Protein AF-X1GIK0-F1 (afdb_monomer_lite)

Foldseek 3Di:
DEDEDDDDDDPPDDADWDFPDDDLAPPDHTHIYSFDWDDFPFKIKTAQDDEEAEDPPDDPVLRVVVRVLCNVLPDPRIYIYTYPVNSVDDSVRVNVRVVVSVVVVVQLVVLVVPPDDDDDDSDDDDDDDDDDQDPVNQQVVQVVVCVPPNAAGCLSVQVPFDVVSPVVRVVLSVCCVVDVSPVSVVVVVVVVCCVQVPFQHWDKDWDDDPPGRIDIDTQATWDDDPQKTKHKDFDQAWDADDPFFPGTRHHGKMKIWIDGAQDQWIWIFIDDPNHTRGIDIDGHGGDHDHRD

Organism: NCBI:txid412755

Secondary structure (DSSP, 8-state):
--B--S----TT-----EEEE--SSTT-PPEEESS-EEE-SSEEEEET--EEEE-TTS-HHHHHHHHHHHHHH--TTEEEEE-GGGGGS-HHHHHHHHHHHHHHHHHHHHHHHH--SSS--SS--PPP------HHHHHHHHHHHHTTS---TTHHHHHHH-GGGHHHHHHHHHHTTTTTHHHHHHHHHHHHHHHHS-TT-EEEEEE--SSS--EEEEEEEEEEETTEEEEEEE-SS-B---TT-SSPBPTT-EEEEEE-TT-SEEEEEEEETTEEEEEEEEE-SPP-----

Sequence (292 aa):
NTIMFGSDFHRGQKIVVQIKQLNIFEDQLPVCSTIIHFPGQTVILERDANFVRVSRKLPKADRDRLFELGKKLLPRDHGLIMRTSASASSSEAIQADIDHLVQGAEELDLLISGSSYGPGILQPGQTVAHTLFPKNAKDILTNIRNEIIPTIPLYHWFMSYSPELKITTMFAEKVSSEVNGEKLSQILKQIILEKDFSDNTLIRLQEYRLTSPPQERVLGQLNIKDDILTMKRSFRSSRGVHYGLSSDIQQGDTSIVITKEGSWTIHSKISRNKKIIGELVKVVTPIELFEG

Structure (mmCIF, N/CA/C/O backbone):
data_AF-X1GIK0-F1
#
_entry.id   AF-X1GIK0-F1
#
loop_
_atom_site.group_PDB
_atom_site.id
_atom_site.type_symbol
_atom_site.label_atom_id
_atom_site.label_alt_id
_atom_site.label_comp_id
_atom_site.label_asym_id
_atom_site.label_entity_id
_atom_site.label_seq_id
_atom_site.pdbx_PDB_ins_code
_atom_site.Cartn_x
_atom_site.Cartn_y
_atom_site.Cartn_z
_atom_site.occupancy
_atom_site.B_iso_or_equiv
_atom_site.auth_seq_id
_atom_site.auth_comp_id
_atom_site.auth_asym_id
_atom_site.auth_atom_id
_atom_site.pdbx_PDB_model_num
ATOM 1 N N . ASN A 1 1 ? 1.948 -23.288 -0.202 1.00 49.50 1 ASN A N 1
ATOM 2 C CA . ASN A 1 1 ? 0.812 -23.083 -1.126 1.00 49.50 1 ASN A CA 1
ATOM 3 C C . ASN A 1 1 ? 0.955 -21.707 -1.738 1.00 49.50 1 ASN A C 1
ATOM 5 O O . ASN A 1 1 ? 1.341 -20.798 -1.024 1.00 49.50 1 ASN A O 1
ATOM 9 N N . THR A 1 2 ? 0.705 -21.553 -3.030 1.00 55.22 2 THR A N 1
ATOM 10 C CA . THR A 1 2 ? 0.942 -20.317 -3.792 1.00 55.22 2 THR A CA 1
ATOM 11 C C . THR A 1 2 ? -0.119 -20.245 -4.881 1.00 55.22 2 THR A C 1
AT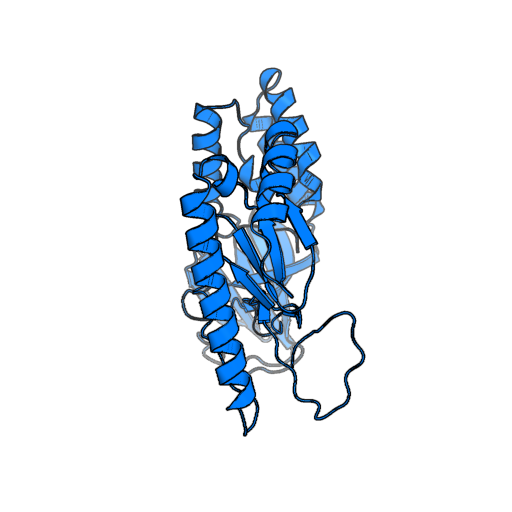OM 13 O O . THR A 1 2 ? -0.536 -21.293 -5.372 1.00 55.22 2 THR A O 1
ATOM 16 N N . ILE A 1 3 ? -0.563 -19.044 -5.251 1.00 57.09 3 ILE A N 1
ATOM 17 C CA . ILE A 1 3 ? -1.516 -18.858 -6.351 1.00 57.09 3 ILE A CA 1
ATOM 18 C C . ILE A 1 3 ? -0.731 -18.579 -7.636 1.00 57.09 3 ILE A C 1
ATOM 20 O O . ILE A 1 3 ? 0.124 -17.693 -7.660 1.00 57.09 3 ILE A O 1
ATOM 24 N N . MET A 1 4 ? -1.023 -19.346 -8.688 1.00 59.47 4 MET A N 1
ATOM 25 C CA . MET A 1 4 ? -0.461 -19.196 -10.033 1.00 59.47 4 MET A CA 1
ATOM 26 C C . MET A 1 4 ? -1.611 -19.090 -11.037 1.00 59.47 4 MET A C 1
ATOM 28 O O . MET A 1 4 ? -2.563 -19.864 -10.959 1.00 59.47 4 MET A O 1
ATOM 32 N N . PHE A 1 5 ? -1.535 -18.138 -11.967 1.00 56.88 5 PHE A N 1
ATOM 33 C CA . PHE A 1 5 ? -2.579 -17.899 -12.965 1.00 56.88 5 PHE A CA 1
ATOM 34 C C . PHE A 1 5 ? -2.147 -18.407 -14.350 1.00 56.88 5 PHE A C 1
ATOM 36 O O . PHE A 1 5 ? -1.047 -18.094 -14.797 1.00 56.88 5 PHE A O 1
ATOM 43 N N . GLY A 1 6 ? -3.040 -19.124 -15.046 1.00 55.06 6 GLY A N 1
ATOM 44 C CA . GLY A 1 6 ? -2.964 -19.328 -16.500 1.00 55.06 6 GLY A CA 1
ATOM 45 C C . GLY A 1 6 ? -2.016 -20.418 -17.010 1.00 55.06 6 GLY A C 1
ATOM 46 O O . GLY A 1 6 ? -1.326 -20.184 -17.999 1.00 55.06 6 GLY A O 1
ATOM 47 N N . SER A 1 7 ? -1.938 -21.593 -16.377 1.00 64.00 7 SER A N 1
ATOM 48 C CA . SER A 1 7 ? -1.206 -22.734 -16.962 1.00 64.00 7 SER A CA 1
ATOM 49 C C . SER A 1 7 ? -1.688 -24.090 -16.432 1.00 64.00 7 SER A C 1
ATOM 51 O O . SER A 1 7 ? -2.097 -24.195 -15.274 1.00 64.00 7 SER A O 1
ATOM 53 N N . ASP A 1 8 ? -1.606 -25.120 -17.279 1.00 78.62 8 ASP A N 1
ATOM 54 C CA . ASP A 1 8 ? -1.913 -26.509 -16.930 1.00 78.62 8 ASP A CA 1
ATOM 55 C C . ASP A 1 8 ? -0.710 -27.153 -16.235 1.00 78.62 8 ASP A C 1
ATOM 57 O O . ASP A 1 8 ? 0.311 -27.449 -16.858 1.00 78.62 8 ASP A O 1
ATOM 61 N N . PHE A 1 9 ? -0.829 -27.377 -14.928 1.00 81.81 9 PHE A N 1
ATOM 62 C CA . PHE A 1 9 ? 0.187 -28.060 -14.131 1.00 81.81 9 PHE A CA 1
ATOM 63 C C . PHE A 1 9 ? -0.358 -29.369 -13.573 1.00 81.81 9 PHE A C 1
ATOM 65 O O . PHE A 1 9 ? -1.524 -29.458 -13.188 1.00 81.81 9 PHE A O 1
ATOM 72 N N . HIS A 1 10 ? 0.507 -30.373 -13.451 1.00 84.75 10 HIS A N 1
ATOM 73 C CA . HIS A 1 10 ? 0.176 -31.61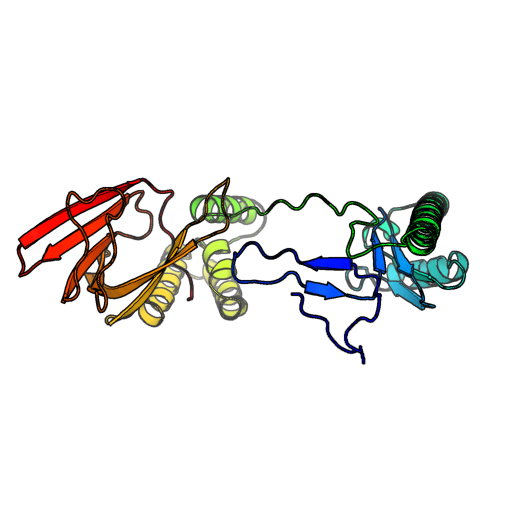4 -12.754 1.00 84.75 10 HIS A CA 1
ATOM 74 C C . HIS A 1 10 ? 0.887 -31.702 -11.402 1.00 84.75 10 HIS A C 1
ATOM 76 O O . HIS A 1 10 ? 1.965 -31.145 -11.178 1.00 84.75 10 HIS A O 1
ATOM 82 N N . ARG A 1 11 ? 0.275 -32.424 -10.459 1.00 83.94 11 ARG A N 1
ATOM 83 C CA . ARG A 1 11 ? 0.850 -32.628 -9.127 1.00 83.94 11 ARG A CA 1
ATOM 84 C C . ARG A 1 11 ? 2.204 -33.334 -9.244 1.00 83.94 11 ARG A C 1
ATOM 86 O O . ARG A 1 11 ? 2.297 -34.388 -9.861 1.00 83.94 11 ARG A O 1
ATOM 93 N N . GLY A 1 12 ? 3.229 -32.768 -8.607 1.00 84.56 12 GLY A N 1
ATOM 94 C CA . GLY A 1 12 ? 4.601 -33.289 -8.646 1.00 84.56 12 GLY A CA 1
ATOM 95 C C . GLY A 1 12 ? 5.468 -32.708 -9.767 1.00 84.56 12 GLY A C 1
ATOM 96 O O . GLY A 1 12 ? 6.673 -32.949 -9.765 1.00 84.56 12 GLY A O 1
ATOM 97 N N . GLN A 1 13 ? 4.895 -31.907 -10.674 1.00 87.69 13 GLN A N 1
ATOM 98 C CA . GLN A 1 13 ? 5.660 -31.185 -11.686 1.00 87.69 13 GLN A CA 1
ATOM 99 C C . GLN A 1 13 ? 6.640 -30.210 -11.027 1.00 87.69 13 GLN A C 1
ATOM 101 O O . GLN A 1 13 ? 6.260 -29.396 -10.182 1.00 87.69 13 GLN A O 1
ATOM 106 N N . LYS A 1 14 ? 7.908 -30.276 -11.441 1.00 87.56 14 LYS A N 1
ATOM 107 C CA . LYS A 1 14 ? 8.923 -29.292 -11.060 1.00 87.56 14 LYS A CA 1
ATOM 108 C C . LYS A 1 14 ? 8.760 -28.051 -11.931 1.00 87.56 14 LYS A C 1
ATOM 110 O O . LYS A 1 14 ? 8.712 -28.161 -13.154 1.00 87.56 14 LYS A O 1
ATOM 115 N N . ILE A 1 15 ? 8.674 -26.889 -11.296 1.00 89.75 15 ILE A N 1
ATOM 116 C CA . ILE A 1 15 ? 8.505 -25.599 -11.963 1.00 89.75 15 ILE A CA 1
ATOM 117 C C . ILE A 1 15 ? 9.379 -24.549 -11.290 1.00 89.75 15 ILE A C 1
ATOM 119 O O . ILE A 1 15 ? 9.554 -24.563 -10.071 1.00 89.75 15 ILE A O 1
ATOM 123 N N . VAL A 1 16 ? 9.903 -23.630 -12.095 1.00 91.25 16 VAL A N 1
ATOM 124 C CA . VAL A 1 16 ? 10.603 -22.438 -11.617 1.00 91.25 16 VAL A CA 1
ATOM 125 C C . VAL A 1 16 ? 9.590 -21.310 -11.549 1.00 91.25 16 VAL A C 1
ATOM 127 O O . VAL A 1 16 ? 8.807 -21.110 -12.478 1.00 91.25 16 VAL A O 1
ATOM 130 N N . VAL A 1 17 ? 9.573 -20.598 -10.428 1.00 92.56 17 VAL A N 1
ATOM 131 C CA . VAL A 1 17 ? 8.628 -19.508 -10.199 1.00 92.56 17 VAL A CA 1
ATOM 132 C C . VAL A 1 17 ? 9.342 -18.311 -9.596 1.00 92.56 17 VAL A C 1
ATOM 134 O O . VAL A 1 17 ? 10.221 -18.459 -8.750 1.00 92.56 17 VAL A O 1
ATOM 137 N N . GLN A 1 18 ? 8.926 -17.115 -10.000 1.00 93.12 18 GLN A N 1
ATOM 138 C CA . GLN A 1 18 ? 9.346 -15.862 -9.392 1.00 93.12 18 GLN A CA 1
ATOM 139 C C . GLN A 1 18 ? 8.221 -15.314 -8.518 1.00 93.12 18 GLN A C 1
ATOM 141 O O . GLN A 1 18 ? 7.081 -15.173 -8.970 1.00 93.12 18 GLN A O 1
ATOM 146 N N . ILE A 1 19 ? 8.554 -14.952 -7.279 1.00 91.19 19 ILE A N 1
ATOM 147 C CA . ILE A 1 19 ? 7.651 -14.213 -6.396 1.00 91.19 19 ILE A CA 1
ATOM 148 C C . ILE A 1 19 ? 7.502 -12.794 -6.956 1.00 91.19 19 ILE A C 1
ATOM 150 O O . ILE A 1 19 ? 8.475 -12.046 -7.022 1.00 91.19 19 ILE A O 1
ATOM 154 N N . LYS A 1 20 ? 6.290 -12.425 -7.378 1.00 88.75 20 LYS A N 1
ATOM 155 C CA . LYS A 1 20 ? 5.972 -11.077 -7.884 1.00 88.75 20 LYS A CA 1
ATOM 156 C C . LYS A 1 20 ? 5.507 -10.147 -6.775 1.00 88.75 20 LYS A C 1
ATOM 158 O O . LYS A 1 20 ? 5.782 -8.953 -6.823 1.00 88.75 20 LYS A O 1
ATOM 163 N N . GLN A 1 21 ? 4.803 -10.695 -5.792 1.00 85.25 21 GLN A N 1
ATOM 164 C CA . GLN A 1 21 ? 4.286 -9.943 -4.662 1.00 85.25 21 GLN A CA 1
ATOM 165 C C . GLN A 1 21 ? 4.432 -10.772 -3.393 1.00 85.25 21 GLN A C 1
ATOM 167 O O . GLN A 1 21 ? 3.918 -11.891 -3.300 1.00 85.25 21 GLN A O 1
ATOM 172 N N . LEU A 1 22 ? 5.135 -10.193 -2.422 1.00 81.94 22 LEU A N 1
ATOM 173 C CA . LEU A 1 22 ? 5.096 -10.640 -1.039 1.00 81.94 22 LEU A CA 1
ATOM 174 C C . LEU A 1 22 ? 3.873 -10.009 -0.381 1.00 81.94 22 LEU A C 1
ATOM 176 O O . LEU A 1 22 ? 3.649 -8.804 -0.508 1.00 81.94 22 LEU A O 1
ATOM 180 N N . ASN A 1 23 ? 3.085 -10.827 0.305 1.00 79.06 23 ASN A N 1
ATOM 181 C CA . ASN A 1 23 ? 1.983 -10.335 1.112 1.00 79.06 23 ASN A CA 1
ATOM 182 C C . ASN A 1 23 ? 2.457 -10.171 2.552 1.00 79.06 23 ASN A C 1
ATOM 184 O O . ASN A 1 23 ? 3.223 -10.987 3.061 1.00 79.06 23 ASN A O 1
ATOM 188 N N . ILE A 1 24 ? 2.025 -9.082 3.183 1.00 77.25 24 ILE A N 1
ATOM 189 C CA . ILE A 1 24 ? 2.407 -8.760 4.562 1.00 77.25 24 ILE A CA 1
ATOM 190 C C . ILE A 1 24 ? 1.507 -9.429 5.594 1.00 77.25 24 ILE A C 1
ATOM 192 O O . ILE A 1 24 ? 1.903 -9.504 6.749 1.00 77.25 24 ILE A O 1
ATOM 196 N N . PHE A 1 25 ? 0.321 -9.894 5.195 1.00 74.31 25 PHE A N 1
ATOM 197 C CA . PHE A 1 25 ? -0.647 -10.554 6.069 1.00 74.31 25 PHE A CA 1
ATOM 198 C C . PHE A 1 25 ? -0.388 -12.065 6.141 1.00 74.31 25 PHE A C 1
ATOM 200 O O . PHE A 1 25 ? -0.077 -12.689 5.127 1.00 74.31 25 PHE A O 1
ATOM 207 N N . GLU A 1 26 ? -0.528 -12.654 7.334 1.00 70.06 26 GLU A N 1
ATOM 208 C CA . GLU A 1 26 ? -0.219 -14.075 7.605 1.00 70.06 26 GLU A CA 1
ATOM 209 C C . GLU A 1 26 ? -1.069 -15.067 6.802 1.00 70.06 26 GLU A C 1
ATOM 211 O O . GLU A 1 26 ? -0.624 -16.176 6.513 1.00 70.06 26 GLU A O 1
ATOM 216 N N . ASP A 1 27 ? -2.290 -14.685 6.448 1.00 73.81 27 ASP A N 1
ATOM 217 C CA . ASP A 1 27 ? -3.268 -15.520 5.754 1.00 73.81 27 ASP A CA 1
ATOM 218 C C . ASP A 1 27 ? -3.139 -15.468 4.225 1.00 73.81 27 ASP A C 1
ATOM 220 O O . ASP A 1 27 ? -3.792 -16.237 3.514 1.00 73.81 27 ASP A O 1
ATOM 224 N N . GLN A 1 28 ? -2.272 -14.599 3.701 1.00 79.19 28 GLN A N 1
ATOM 225 C CA . GLN A 1 28 ? -2.120 -14.390 2.271 1.00 79.19 28 GLN A CA 1
ATOM 226 C C . GLN A 1 28 ? -0.855 -15.056 1.731 1.00 79.19 28 GLN A C 1
ATOM 228 O O . GLN A 1 28 ? 0.276 -14.739 2.093 1.00 79.19 28 GLN A O 1
ATOM 233 N N . LEU A 1 29 ? -1.051 -15.965 0.780 1.00 85.00 29 LEU A N 1
ATOM 234 C CA . LEU A 1 29 ? 0.038 -16.644 0.082 1.00 85.00 29 LEU A CA 1
ATOM 235 C C . LEU A 1 29 ? 0.716 -15.684 -0.904 1.00 85.00 29 LEU A C 1
ATOM 237 O O . LEU A 1 29 ? 0.015 -14.874 -1.509 1.00 85.00 29 LEU A O 1
ATOM 241 N N . PRO A 1 30 ? 2.039 -15.774 -1.128 1.00 86.19 30 PRO A N 1
ATOM 242 C CA . PRO A 1 30 ? 2.704 -14.946 -2.129 1.00 86.19 30 PRO A CA 1
ATOM 243 C C . PRO A 1 30 ? 2.113 -15.188 -3.522 1.00 86.19 30 PRO A C 1
ATOM 245 O O . PRO A 1 30 ? 1.686 -16.301 -3.849 1.00 86.19 30 PRO A O 1
ATOM 248 N N . VAL A 1 31 ? 2.122 -14.147 -4.354 1.00 88.50 31 VAL A N 1
ATOM 249 C CA . VAL A 1 31 ? 1.745 -14.265 -5.767 1.00 88.50 31 VAL A CA 1
ATOM 250 C C . VAL A 1 31 ? 2.994 -14.603 -6.559 1.00 88.50 31 VAL A C 1
ATOM 252 O O . VAL A 1 31 ? 3.967 -13.841 -6.552 1.00 88.50 31 VAL A O 1
ATOM 255 N N . CYS A 1 32 ? 2.957 -15.734 -7.258 1.00 89.94 32 CYS A N 1
ATOM 256 C CA . CYS A 1 32 ? 4.066 -16.183 -8.086 1.00 89.94 32 CYS A CA 1
ATOM 257 C C . CYS A 1 32 ? 3.684 -16.229 -9.561 1.00 89.94 32 CYS A C 1
ATOM 259 O O . CYS A 1 32 ? 2.514 -16.295 -9.934 1.00 89.94 32 CYS A O 1
ATOM 261 N N . SER A 1 33 ? 4.707 -16.201 -10.403 1.00 91.19 33 SER A N 1
ATOM 262 C CA . SER A 1 33 ? 4.578 -16.329 -11.846 1.00 91.19 33 SER A CA 1
ATOM 263 C C . SER A 1 33 ? 5.689 -17.217 -12.386 1.00 91.19 33 SER A C 1
ATOM 265 O O . SER A 1 33 ? 6.816 -17.164 -11.894 1.00 91.19 33 SER A O 1
ATOM 267 N N . THR A 1 34 ? 5.377 -18.004 -13.411 1.00 91.75 34 THR A N 1
ATOM 268 C CA . THR A 1 34 ? 6.369 -18.728 -14.219 1.00 91.75 34 THR A CA 1
ATOM 269 C C . THR A 1 34 ? 7.149 -17.809 -15.153 1.00 91.75 34 THR A C 1
ATOM 271 O O . THR A 1 34 ? 8.198 -18.199 -15.647 1.00 91.75 34 THR A O 1
ATOM 274 N N . ILE A 1 35 ? 6.666 -16.583 -15.375 1.00 93.25 35 ILE A N 1
ATOM 275 C CA . ILE A 1 35 ? 7.379 -15.569 -16.148 1.00 93.25 35 ILE A CA 1
ATOM 276 C C . ILE A 1 35 ? 8.473 -14.983 -15.257 1.00 93.25 35 ILE A C 1
ATOM 278 O O . ILE A 1 35 ? 8.185 -14.272 -14.284 1.00 93.25 35 ILE A O 1
ATOM 282 N N . ILE A 1 36 ? 9.727 -15.274 -15.589 1.00 95.00 36 ILE A N 1
ATOM 283 C CA . ILE A 1 36 ? 10.896 -14.838 -14.827 1.00 95.00 36 ILE A CA 1
ATOM 284 C C . ILE A 1 36 ? 11.425 -13.528 -15.417 1.00 95.00 36 ILE A C 1
ATOM 286 O O . ILE A 1 36 ? 11.769 -13.456 -16.596 1.00 95.00 36 ILE A O 1
ATOM 290 N N . HIS A 1 37 ? 11.475 -12.483 -14.588 1.00 96.12 37 HIS A N 1
ATOM 291 C CA . HIS A 1 37 ? 12.041 -11.184 -14.946 1.00 96.12 37 HIS A CA 1
ATOM 292 C C . HIS A 1 37 ? 13.363 -10.938 -14.222 1.00 96.12 37 HIS A C 1
ATOM 294 O O . HIS A 1 37 ? 13.456 -11.173 -13.017 1.00 96.12 37 HIS A O 1
ATOM 300 N N . PHE A 1 38 ? 14.310 -10.314 -14.913 1.00 96.00 38 PHE A N 1
ATOM 301 C CA . PHE A 1 38 ? 15.538 -9.768 -14.348 1.00 96.00 38 PHE A CA 1
ATOM 302 C C . PHE A 1 38 ? 15.481 -8.239 -14.471 1.00 96.00 38 PHE A C 1
ATOM 304 O O . PHE A 1 38 ? 15.621 -7.698 -15.572 1.00 96.00 38 PHE A O 1
ATOM 311 N N . PRO A 1 39 ? 15.170 -7.513 -13.382 1.00 95.12 39 PRO A N 1
ATOM 312 C CA . PRO A 1 39 ? 15.064 -6.060 -13.422 1.00 95.12 39 PRO A CA 1
ATOM 313 C C . PRO A 1 39 ? 16.450 -5.401 -13.352 1.00 95.12 39 PRO A C 1
ATOM 315 O O . PRO A 1 39 ? 17.085 -5.414 -12.300 1.00 95.12 39 PRO A O 1
ATOM 318 N N . GLY A 1 40 ? 16.881 -4.773 -14.446 1.00 95.50 40 GLY A N 1
ATOM 319 C CA . GLY A 1 40 ? 18.070 -3.914 -14.506 1.00 95.50 40 GLY A CA 1
ATOM 320 C C . GLY A 1 40 ? 17.740 -2.446 -14.280 1.00 95.50 40 GLY A C 1
ATOM 321 O O . GLY A 1 40 ? 16.596 -2.084 -13.992 1.00 95.50 40 GLY A O 1
ATOM 322 N N . GLN A 1 41 ? 18.731 -1.566 -14.399 1.00 95.75 41 GLN A N 1
ATOM 323 C CA . GLN A 1 41 ? 18.541 -0.130 -14.156 1.00 95.75 41 GLN A CA 1
ATOM 324 C C . GLN A 1 41 ? 17.707 0.549 -15.248 1.00 95.75 41 GLN A C 1
ATOM 326 O O . GLN A 1 41 ? 16.857 1.393 -14.951 1.00 95.75 41 GLN A O 1
ATOM 331 N N . THR A 1 42 ? 17.923 0.167 -16.502 1.00 97.69 42 THR A N 1
ATOM 332 C CA . THR A 1 42 ? 17.361 0.772 -17.717 1.00 97.69 42 THR A CA 1
ATOM 333 C C . THR A 1 42 ? 16.361 -0.147 -18.409 1.00 97.69 42 THR A C 1
ATOM 335 O O . THR A 1 42 ? 15.391 0.331 -19.001 1.00 97.69 42 THR A O 1
ATOM 338 N N . VAL A 1 43 ? 16.522 -1.460 -18.272 1.00 97.94 43 VAL A N 1
ATOM 339 C CA . VAL A 1 43 ? 15.651 -2.460 -18.897 1.00 97.94 43 VAL A CA 1
ATOM 340 C C . VAL A 1 43 ? 15.188 -3.509 -17.890 1.00 97.94 43 VAL A C 1
ATOM 342 O O . VAL A 1 43 ? 15.702 -3.615 -16.780 1.00 97.94 43 VAL A O 1
ATOM 345 N N . ILE A 1 44 ? 14.169 -4.273 -18.261 1.00 98.12 44 ILE A N 1
ATOM 346 C CA . ILE A 1 44 ? 13.821 -5.534 -17.607 1.00 98.12 44 ILE A CA 1
ATOM 347 C C . ILE A 1 44 ? 13.950 -6.612 -18.678 1.00 98.12 44 ILE A C 1
ATOM 349 O O . ILE A 1 44 ? 13.323 -6.486 -19.733 1.00 98.12 44 ILE A O 1
ATOM 353 N N . LEU A 1 45 ? 14.753 -7.635 -18.405 1.00 98.38 45 LEU A N 1
ATOM 354 C CA . LEU A 1 45 ? 14.879 -8.819 -19.249 1.00 98.38 45 LEU A CA 1
ATOM 355 C C . LEU A 1 45 ? 13.819 -9.843 -18.822 1.00 98.38 45 LEU A C 1
ATOM 357 O O . LEU A 1 45 ? 13.658 -10.112 -17.632 1.00 98.38 45 LEU A O 1
ATOM 361 N N . GLU A 1 46 ? 13.087 -10.404 -19.773 1.00 97.88 46 GLU A N 1
ATOM 362 C CA . GLU A 1 46 ? 12.156 -11.517 -19.575 1.00 97.88 46 GLU A CA 1
ATOM 363 C C . GLU A 1 46 ? 12.748 -12.776 -20.216 1.00 97.88 46 GLU A C 1
ATOM 365 O O . GLU A 1 46 ? 13.224 -12.731 -21.351 1.00 97.88 46 GLU A O 1
ATOM 370 N N . ARG A 1 47 ? 12.768 -13.889 -19.481 1.00 94.50 47 ARG A N 1
ATOM 371 C CA . ARG A 1 47 ? 13.240 -15.192 -19.980 1.00 94.50 47 ARG A CA 1
ATOM 372 C C . ARG A 1 47 ? 12.156 -15.874 -20.820 1.00 94.50 47 ARG A C 1
ATOM 374 O O . ARG A 1 47 ? 10.975 -15.679 -20.546 1.00 94.50 47 ARG A O 1
ATOM 381 N N . ASP A 1 48 ? 12.566 -16.688 -21.793 1.00 93.12 48 ASP A N 1
ATOM 382 C CA . ASP A 1 48 ? 11.681 -17.493 -22.652 1.00 93.12 48 ASP A CA 1
ATOM 383 C C . ASP A 1 48 ? 10.652 -16.646 -23.422 1.00 93.12 48 ASP A C 1
ATOM 385 O O . ASP A 1 48 ? 9.477 -16.999 -23.556 1.00 93.12 48 ASP A O 1
ATOM 389 N N . ALA A 1 49 ? 11.093 -15.491 -23.918 1.00 95.31 49 ALA A N 1
ATOM 390 C CA . ALA A 1 49 ? 10.249 -14.519 -24.600 1.00 95.31 49 ALA A CA 1
ATOM 391 C C . ALA A 1 49 ? 10.910 -14.024 -25.893 1.00 95.31 49 ALA A C 1
ATOM 393 O O . ALA A 1 49 ? 12.079 -14.273 -26.149 1.00 95.31 49 ALA A O 1
ATOM 394 N N . ASN A 1 50 ? 10.152 -13.331 -26.743 1.00 96.06 50 ASN A N 1
ATOM 395 C CA . ASN A 1 50 ? 10.692 -12.708 -27.954 1.00 96.06 50 ASN A CA 1
ATOM 396 C C . ASN A 1 50 ? 9.886 -11.453 -28.293 1.00 96.06 50 ASN A C 1
ATOM 398 O O . ASN A 1 50 ? 9.007 -11.451 -29.160 1.00 96.06 50 ASN A O 1
ATOM 402 N N . PHE A 1 51 ? 10.113 -10.390 -27.528 1.00 97.94 51 PHE A N 1
ATOM 403 C CA . PHE A 1 51 ? 9.460 -9.108 -27.761 1.00 97.94 51 PHE A CA 1
ATOM 404 C C . PHE A 1 51 ? 10.296 -7.942 -27.246 1.00 97.94 51 PHE A C 1
ATOM 406 O O . PHE A 1 51 ? 11.126 -8.080 -26.353 1.00 97.94 51 PHE A O 1
ATOM 413 N N . VAL A 1 52 ? 9.965 -6.748 -27.733 1.00 98.19 52 VAL A N 1
ATOM 414 C CA . VAL A 1 52 ? 10.384 -5.482 -27.128 1.00 98.19 52 VAL A CA 1
ATOM 415 C C . VAL A 1 52 ? 9.136 -4.715 -26.716 1.00 98.19 52 VAL A C 1
ATOM 417 O O . VAL A 1 52 ? 8.179 -4.591 -27.480 1.00 98.19 52 VAL A O 1
ATOM 420 N N . ARG A 1 53 ? 9.118 -4.200 -25.492 1.00 98.31 53 ARG A N 1
ATOM 421 C CA . ARG A 1 53 ? 8.077 -3.307 -24.975 1.00 98.31 53 ARG A CA 1
ATOM 422 C C . ARG A 1 53 ? 8.735 -2.068 -24.396 1.00 98.31 53 ARG A C 1
ATOM 424 O O . ARG A 1 53 ? 9.857 -2.117 -23.910 1.00 98.31 53 ARG A O 1
ATOM 431 N N . VAL A 1 54 ? 8.019 -0.950 -24.413 1.00 97.88 54 VAL A N 1
ATOM 432 C CA . VAL A 1 54 ? 8.500 0.309 -23.836 1.00 97.88 54 VAL A CA 1
ATOM 433 C C . VAL A 1 54 ? 7.481 0.839 -22.842 1.00 97.88 54 VAL A C 1
ATOM 435 O O . VAL A 1 54 ? 6.271 0.724 -23.051 1.00 97.88 54 VAL A O 1
ATOM 438 N N . SER A 1 55 ? 7.969 1.421 -21.745 1.00 96.56 55 SER A N 1
ATOM 439 C CA . SER A 1 55 ? 7.125 2.048 -20.733 1.00 96.56 55 SER A CA 1
ATOM 440 C C . SER A 1 55 ? 6.128 3.039 -21.342 1.00 96.56 55 SER A C 1
ATOM 442 O O . SER A 1 55 ? 6.494 3.991 -22.033 1.00 96.56 55 SER A O 1
ATOM 444 N N . ARG A 1 56 ? 4.843 2.864 -21.009 1.00 95.56 56 ARG A N 1
ATOM 445 C CA . ARG A 1 56 ? 3.756 3.763 -21.437 1.00 95.56 56 ARG A CA 1
ATOM 446 C C . ARG A 1 56 ? 3.862 5.169 -20.836 1.00 95.56 56 ARG A C 1
ATOM 448 O O . ARG A 1 56 ? 3.216 6.079 -21.340 1.00 95.56 56 ARG A O 1
ATOM 455 N N . LYS A 1 57 ? 4.671 5.345 -19.782 1.00 95.06 57 LYS A N 1
ATOM 456 C CA . LYS A 1 57 ? 4.907 6.639 -19.117 1.00 95.06 57 LYS A CA 1
ATOM 457 C C . LYS A 1 57 ? 5.788 7.589 -19.941 1.00 95.06 57 LYS A C 1
ATOM 459 O O . LYS A 1 57 ? 5.857 8.764 -19.608 1.00 95.06 57 LYS A O 1
ATOM 464 N N . LEU A 1 58 ? 6.468 7.093 -20.978 1.00 93.94 58 LEU A N 1
ATOM 465 C CA . LEU A 1 58 ? 7.327 7.909 -21.837 1.00 93.94 58 LEU A CA 1
ATOM 466 C C . LEU A 1 58 ? 6.531 8.601 -22.960 1.00 93.94 58 LEU A C 1
ATOM 468 O O . LEU A 1 58 ? 5.561 8.012 -23.457 1.00 93.94 58 LEU A O 1
ATOM 472 N N . PRO A 1 59 ? 6.948 9.803 -23.408 1.00 95.50 59 PRO A N 1
ATOM 473 C CA . PRO A 1 59 ? 6.420 10.455 -24.607 1.00 95.50 59 PRO A CA 1
ATOM 474 C C . PRO A 1 59 ? 6.566 9.583 -25.860 1.00 95.50 59 PRO A C 1
ATOM 476 O O . PRO A 1 59 ? 7.445 8.728 -25.937 1.00 95.50 59 PRO A O 1
ATOM 479 N N . LYS A 1 60 ? 5.727 9.813 -26.881 1.00 95.88 60 LYS A N 1
ATOM 480 C CA . LYS A 1 60 ? 5.715 8.986 -28.103 1.00 95.88 60 LYS A CA 1
ATOM 481 C C . LYS A 1 60 ? 7.085 8.919 -28.796 1.00 95.88 60 LYS A C 1
ATOM 483 O O . LYS A 1 60 ? 7.521 7.823 -29.119 1.00 95.88 60 LYS A O 1
ATOM 488 N N . ALA A 1 61 ? 7.770 10.054 -28.944 1.00 95.31 61 ALA A N 1
ATOM 489 C CA . ALA A 1 61 ? 9.081 10.115 -29.594 1.00 95.31 61 ALA A CA 1
ATOM 490 C C . ALA A 1 61 ? 10.131 9.224 -28.900 1.00 95.31 61 ALA A C 1
ATOM 492 O O . ALA A 1 61 ? 10.841 8.473 -29.565 1.00 95.31 61 ALA A O 1
ATOM 493 N N . ASP A 1 62 ? 10.178 9.247 -27.564 1.00 96.00 62 ASP A N 1
ATOM 494 C CA . ASP A 1 62 ? 11.078 8.383 -26.793 1.00 96.00 62 ASP A CA 1
ATOM 495 C C . ASP A 1 62 ? 10.699 6.911 -26.911 1.00 96.00 62 ASP A C 1
ATOM 497 O O . ASP A 1 62 ? 11.579 6.057 -26.993 1.00 96.00 62 ASP A O 1
ATOM 501 N N . ARG A 1 63 ? 9.396 6.601 -26.945 1.00 97.44 63 ARG A N 1
ATOM 502 C CA . ARG A 1 63 ? 8.940 5.219 -27.124 1.00 97.44 63 ARG A CA 1
ATOM 503 C C . ARG A 1 63 ? 9.377 4.649 -28.462 1.00 97.44 63 ARG A C 1
ATOM 505 O O . ARG A 1 63 ? 9.897 3.540 -28.482 1.00 97.44 63 ARG A O 1
ATOM 512 N N . ASP A 1 64 ? 9.200 5.406 -29.538 1.00 97.44 64 ASP A N 1
ATOM 513 C CA . ASP A 1 64 ? 9.554 4.963 -30.885 1.00 97.44 64 ASP A CA 1
ATOM 514 C C . ASP A 1 64 ? 11.080 4.759 -30.992 1.00 97.44 64 ASP A C 1
ATOM 516 O O . ASP A 1 64 ? 11.538 3.704 -31.434 1.00 97.44 64 ASP A O 1
ATOM 520 N N . ARG A 1 65 ? 11.881 5.702 -30.467 1.00 97.06 65 ARG A N 1
ATOM 521 C CA . ARG A 1 65 ? 13.350 5.586 -30.407 1.00 97.06 65 ARG A CA 1
ATOM 522 C C . ARG A 1 65 ? 13.812 4.362 -29.613 1.00 97.06 65 ARG A C 1
ATOM 524 O O . ARG A 1 65 ? 14.660 3.608 -30.087 1.00 97.06 65 ARG A O 1
ATOM 531 N N . LEU A 1 66 ? 13.289 4.173 -28.400 1.00 97.81 66 LEU A N 1
ATOM 532 C CA . LEU A 1 66 ? 13.692 3.071 -27.520 1.00 97.81 66 LEU A CA 1
ATOM 533 C C . LEU A 1 66 ? 13.197 1.715 -28.015 1.00 97.81 66 LEU A C 1
ATOM 535 O O . LEU A 1 66 ? 13.847 0.712 -27.751 1.00 97.81 66 LEU A O 1
ATOM 539 N N . PHE A 1 67 ? 12.073 1.669 -28.729 1.00 98.19 67 PHE A N 1
ATOM 540 C CA . PHE A 1 67 ? 11.589 0.441 -29.347 1.00 98.19 67 PHE A CA 1
ATOM 541 C C . PHE A 1 67 ? 12.533 -0.018 -30.462 1.00 98.19 67 PHE A C 1
ATOM 543 O O . PHE A 1 67 ? 12.934 -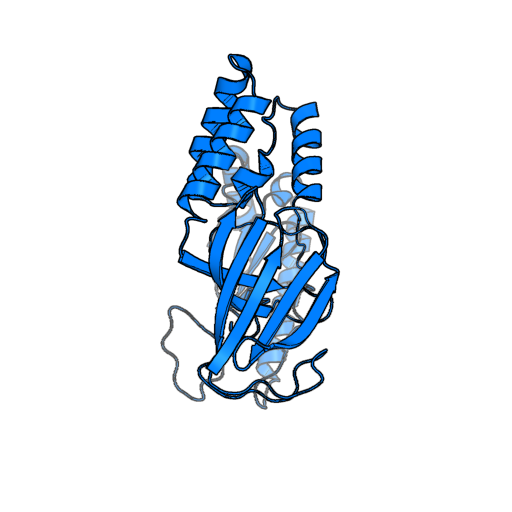1.180 -30.480 1.00 98.19 67 PHE A O 1
ATOM 550 N N . GLU A 1 68 ? 12.954 0.897 -31.339 1.00 98.06 68 GLU A N 1
ATOM 551 C CA . GLU A 1 68 ? 13.928 0.586 -32.391 1.00 98.06 68 GLU A CA 1
ATOM 552 C C . GLU A 1 68 ? 15.310 0.247 -31.827 1.00 98.06 68 GLU A C 1
ATOM 554 O O . GLU A 1 68 ? 15.966 -0.669 -32.322 1.00 98.06 68 GLU A O 1
ATOM 559 N N . LEU A 1 69 ? 15.744 0.927 -30.761 1.00 97.50 69 LEU A N 1
ATOM 560 C CA . LEU A 1 69 ? 16.962 0.547 -30.048 1.00 97.50 69 LEU A CA 1
ATOM 561 C C . LEU A 1 69 ? 16.829 -0.851 -29.431 1.00 97.50 69 LEU A C 1
ATOM 563 O O . LEU A 1 69 ? 17.671 -1.706 -29.675 1.00 97.50 69 LEU A O 1
ATOM 567 N N . GLY A 1 70 ? 15.749 -1.112 -28.695 1.00 97.25 70 GLY A N 1
ATOM 568 C CA . GLY A 1 70 ? 15.511 -2.397 -28.043 1.00 97.25 70 GLY A CA 1
ATOM 569 C C . GLY A 1 70 ? 15.468 -3.563 -29.028 1.00 97.25 70 GLY A C 1
ATOM 570 O O . GLY A 1 70 ? 15.981 -4.624 -28.710 1.00 97.25 70 GLY A O 1
ATOM 571 N N . LYS A 1 71 ? 14.944 -3.372 -30.249 1.00 97.81 71 LYS A N 1
ATOM 572 C CA . LYS A 1 71 ? 15.001 -4.401 -31.306 1.00 97.81 71 LYS A CA 1
ATOM 573 C C . LYS A 1 71 ? 16.429 -4.753 -31.711 1.00 97.81 71 LYS A C 1
ATOM 575 O O . LYS A 1 71 ? 16.700 -5.909 -32.008 1.00 97.81 71 LYS A O 1
ATOM 580 N N . LYS A 1 72 ? 17.320 -3.758 -31.764 1.00 97.50 72 LYS A N 1
ATOM 581 C CA . LYS A 1 72 ? 18.730 -3.958 -32.128 1.00 97.50 72 LYS A CA 1
ATOM 582 C C . LYS A 1 72 ? 19.510 -4.661 -31.023 1.00 97.50 72 LYS A C 1
ATOM 584 O O . LYS A 1 72 ? 20.398 -5.440 -31.338 1.00 97.50 72 LYS A O 1
ATOM 589 N N . LEU A 1 73 ? 19.182 -4.372 -29.764 1.00 97.19 73 LEU A N 1
ATOM 590 C CA . LEU A 1 73 ? 19.870 -4.923 -28.593 1.00 97.19 73 LEU A CA 1
ATOM 591 C C . LEU A 1 73 ? 19.203 -6.197 -28.042 1.00 97.19 73 LEU A C 1
ATOM 593 O O . LEU A 1 73 ? 19.645 -6.705 -27.019 1.00 97.19 73 LEU A O 1
ATOM 597 N N . LEU A 1 74 ? 18.128 -6.691 -28.671 1.00 97.44 74 LEU A N 1
ATOM 598 C CA . LEU A 1 74 ? 17.344 -7.831 -28.191 1.00 97.44 74 LEU A CA 1
ATOM 599 C C . LEU A 1 74 ? 18.192 -9.115 -28.178 1.00 97.44 74 LEU A C 1
ATOM 601 O O . LEU A 1 74 ? 18.567 -9.596 -29.253 1.00 97.44 74 LEU A O 1
ATOM 605 N N . PRO A 1 75 ? 18.458 -9.710 -27.001 1.00 95.94 75 PRO A N 1
ATOM 606 C CA . PRO A 1 75 ? 19.105 -11.012 -26.929 1.00 95.94 75 PRO A CA 1
ATOM 607 C C . PRO A 1 75 ? 18.180 -12.109 -27.469 1.00 95.94 75 PRO A C 1
ATOM 609 O O . PRO A 1 75 ? 16.954 -11.977 -27.448 1.00 95.94 75 PRO A O 1
ATOM 612 N N . ARG A 1 76 ? 18.761 -13.215 -27.947 1.00 94.00 76 ARG A N 1
ATOM 613 C CA . ARG A 1 76 ? 17.974 -14.377 -28.393 1.00 94.00 76 ARG A CA 1
ATOM 614 C C . ARG A 1 76 ? 17.192 -14.970 -27.225 1.00 94.00 76 ARG A C 1
ATOM 616 O O . ARG A 1 76 ? 17.687 -14.964 -26.109 1.00 94.00 76 ARG A O 1
ATOM 623 N N . ASP A 1 77 ? 15.991 -15.470 -27.509 1.00 93.62 77 ASP A N 1
ATOM 624 C CA . ASP A 1 77 ? 15.114 -16.155 -26.544 1.00 93.62 77 ASP A CA 1
ATOM 625 C C . ASP A 1 77 ? 14.757 -15.328 -25.290 1.00 93.62 77 ASP A C 1
ATOM 627 O O . ASP A 1 77 ? 14.292 -15.854 -24.273 1.00 93.62 77 ASP A O 1
ATOM 631 N N . HIS A 1 78 ? 14.904 -14.002 -25.392 1.00 97.06 78 HIS A N 1
ATOM 632 C CA . HIS A 1 78 ? 14.552 -13.051 -24.352 1.00 97.06 78 HIS A CA 1
ATOM 633 C C . HIS A 1 78 ? 13.568 -11.974 -24.820 1.00 97.06 78 HIS A C 1
ATOM 635 O O . HIS A 1 78 ? 13.486 -11.592 -25.987 1.00 97.06 78 HIS A O 1
ATOM 641 N N . GLY A 1 79 ? 12.822 -11.438 -23.857 1.00 98.25 79 GLY A N 1
ATOM 642 C CA . GLY A 1 79 ? 12.033 -10.222 -23.998 1.00 98.25 79 GLY A CA 1
ATOM 643 C C . GLY A 1 79 ? 12.728 -9.038 -23.332 1.00 98.25 79 GLY A C 1
ATOM 644 O O . GLY A 1 79 ? 13.350 -9.187 -22.283 1.00 98.25 79 GLY A O 1
ATOM 645 N N . LEU A 1 80 ? 12.587 -7.842 -23.902 1.00 98.38 80 LEU A N 1
ATOM 646 C CA . LEU A 1 80 ? 13.049 -6.594 -23.289 1.00 98.38 80 LEU A CA 1
ATOM 647 C C . LEU A 1 80 ? 11.879 -5.663 -22.985 1.00 98.38 80 LEU A C 1
ATOM 649 O O . LEU A 1 80 ? 11.033 -5.387 -23.838 1.00 98.38 80 LEU A O 1
ATOM 653 N N . ILE A 1 81 ? 11.862 -5.111 -21.775 1.00 98.50 81 ILE A N 1
ATOM 654 C CA . ILE A 1 81 ? 10.960 -4.027 -21.380 1.00 98.50 81 ILE A CA 1
ATOM 655 C C . ILE A 1 81 ? 11.803 -2.796 -21.039 1.00 98.50 81 ILE A C 1
ATOM 657 O O . ILE A 1 81 ? 12.423 -2.722 -19.979 1.00 98.50 81 ILE A O 1
ATOM 661 N N . MET A 1 82 ? 11.795 -1.797 -21.920 1.00 98.12 82 MET A N 1
ATOM 662 C CA . MET A 1 82 ? 12.526 -0.540 -21.742 1.00 98.12 82 MET A CA 1
ATOM 663 C C . MET A 1 82 ? 11.863 0.306 -20.640 1.00 98.12 82 MET A C 1
ATOM 665 O O . MET A 1 82 ? 10.691 0.700 -20.760 1.00 98.12 82 MET A O 1
ATOM 669 N N . ARG A 1 83 ? 12.597 0.590 -19.553 1.00 97.94 83 ARG A N 1
ATOM 670 C CA . ARG A 1 83 ? 12.118 1.389 -18.410 1.00 97.94 83 ARG A CA 1
ATOM 671 C C . ARG A 1 83 ? 12.126 2.883 -18.750 1.00 97.94 83 ARG A C 1
ATOM 673 O O . ARG A 1 83 ? 12.729 3.321 -19.722 1.00 97.94 83 ARG A O 1
ATOM 680 N N . THR A 1 84 ? 11.470 3.694 -17.917 1.00 97.06 84 THR A N 1
ATOM 681 C CA . THR A 1 84 ? 11.517 5.165 -18.035 1.00 97.06 84 THR A CA 1
ATOM 682 C C . THR A 1 84 ? 12.931 5.728 -17.917 1.00 97.06 84 THR A C 1
ATOM 684 O O . THR A 1 84 ? 13.224 6.719 -18.565 1.00 97.06 84 THR A O 1
ATOM 687 N N . SER A 1 85 ? 13.804 5.100 -17.126 1.00 96.12 85 SER A N 1
ATOM 688 C CA . SER A 1 85 ? 15.212 5.491 -16.969 1.00 96.12 85 SER A CA 1
ATOM 689 C C . SER A 1 85 ? 16.015 5.371 -18.266 1.00 96.12 85 SER A C 1
ATOM 691 O O . SER A 1 85 ? 16.927 6.164 -18.473 1.00 96.12 85 SER A O 1
ATOM 693 N N . ALA A 1 86 ? 15.645 4.455 -19.171 1.00 96.12 86 ALA A N 1
ATOM 694 C CA . ALA A 1 86 ? 16.365 4.245 -20.426 1.00 96.12 86 ALA A CA 1
ATOM 695 C C . ALA A 1 86 ? 16.353 5.468 -21.354 1.00 96.12 86 ALA A C 1
ATOM 697 O O . ALA A 1 86 ? 17.245 5.602 -22.186 1.00 96.12 86 ALA A O 1
ATOM 698 N N . SER A 1 87 ? 15.373 6.376 -21.238 1.00 94.69 87 SER A N 1
ATOM 699 C CA . SER A 1 87 ? 15.341 7.566 -22.097 1.00 94.69 87 SER A CA 1
ATOM 700 C C . SER A 1 87 ? 16.542 8.489 -21.861 1.00 94.69 87 SER A C 1
ATOM 702 O O . SER A 1 87 ? 16.991 9.130 -22.810 1.00 94.69 87 SER A O 1
ATOM 704 N N . ALA A 1 88 ? 17.081 8.505 -20.637 1.00 94.00 88 ALA A N 1
ATOM 705 C CA . ALA A 1 88 ? 18.222 9.321 -20.225 1.00 94.00 88 ALA A CA 1
ATOM 706 C C . ALA A 1 88 ? 19.575 8.585 -20.298 1.00 94.00 88 ALA A C 1
ATOM 708 O O . ALA A 1 88 ? 20.609 9.181 -20.003 1.00 94.00 88 ALA A O 1
ATOM 709 N N . SER A 1 89 ? 19.584 7.304 -20.669 1.00 95.25 89 SER A N 1
ATOM 710 C CA . SER A 1 89 ? 20.794 6.477 -20.726 1.00 95.25 89 SER A CA 1
ATOM 711 C C . SER A 1 89 ? 21.377 6.420 -22.139 1.00 95.25 89 SER A C 1
ATOM 713 O O . SER A 1 89 ? 20.651 6.512 -23.133 1.00 95.25 89 SER A O 1
ATOM 715 N N . SER A 1 90 ? 22.699 6.253 -22.232 1.00 96.38 90 SER A N 1
ATOM 716 C CA . SER A 1 90 ? 23.368 6.008 -23.513 1.00 96.38 90 SER A CA 1
ATOM 717 C C . SER A 1 90 ? 23.094 4.586 -24.014 1.00 96.38 90 SER A C 1
ATOM 719 O O . SER A 1 90 ? 22.689 3.710 -23.246 1.00 96.38 90 SER A O 1
ATOM 721 N N . SER A 1 91 ? 23.321 4.345 -25.308 1.00 95.94 91 SER A N 1
ATOM 722 C CA . SER A 1 91 ? 23.139 3.012 -25.898 1.00 95.94 91 SER A CA 1
ATOM 723 C C . SER A 1 91 ? 24.061 1.976 -25.255 1.00 95.94 91 SER A C 1
ATOM 725 O O . SER A 1 91 ? 23.663 0.834 -25.055 1.00 95.94 91 SER A O 1
ATOM 727 N N . GLU A 1 92 ? 25.280 2.382 -24.910 1.00 96.81 92 GLU A N 1
ATOM 728 C CA . GLU A 1 92 ? 26.308 1.540 -24.300 1.00 96.81 92 GLU A CA 1
ATOM 729 C C . GLU A 1 92 ? 25.919 1.160 -22.872 1.00 96.81 92 GLU A C 1
ATOM 731 O O . GLU A 1 92 ? 26.061 0.005 -22.486 1.00 96.81 92 GLU A O 1
ATOM 736 N N . ALA A 1 93 ? 25.365 2.104 -22.102 1.00 97.38 93 ALA A N 1
ATOM 737 C CA . ALA A 1 93 ? 24.869 1.830 -20.756 1.00 97.38 93 ALA A CA 1
ATOM 738 C C . ALA A 1 93 ? 23.685 0.850 -20.771 1.00 97.38 93 ALA A C 1
ATOM 740 O O . ALA A 1 93 ? 23.602 -0.025 -19.914 1.00 97.38 93 ALA A O 1
ATOM 741 N N . ILE A 1 94 ? 22.789 0.975 -21.758 1.00 98.00 94 ILE A N 1
ATOM 742 C CA . ILE A 1 94 ? 21.669 0.043 -21.943 1.00 98.00 94 ILE A CA 1
ATOM 743 C C . ILE A 1 94 ? 22.186 -1.347 -22.328 1.00 98.00 94 ILE A C 1
ATOM 745 O O . ILE A 1 94 ? 21.722 -2.332 -21.765 1.00 98.00 94 ILE A O 1
ATOM 749 N N . GLN A 1 95 ? 23.149 -1.438 -23.252 1.00 98.19 95 GLN A N 1
ATOM 750 C CA . GLN A 1 95 ? 23.748 -2.720 -23.633 1.00 98.19 95 GLN A CA 1
ATOM 751 C C . GLN A 1 95 ? 24.444 -3.387 -22.441 1.00 98.19 95 GLN A C 1
ATOM 753 O O . GLN A 1 95 ? 24.197 -4.556 -22.186 1.00 98.19 95 GLN A O 1
ATOM 758 N N . ALA A 1 96 ? 25.231 -2.639 -21.664 1.00 98.12 96 ALA A N 1
ATOM 759 C CA . ALA A 1 96 ? 25.900 -3.173 -20.479 1.00 98.12 96 ALA A CA 1
ATOM 760 C C . ALA A 1 96 ? 24.906 -3.690 -19.421 1.00 98.12 96 ALA A C 1
ATOM 762 O O . ALA A 1 96 ? 25.147 -4.719 -18.793 1.00 98.12 96 ALA A O 1
ATOM 763 N N . ASP A 1 97 ? 23.775 -2.999 -19.236 1.00 98.12 97 ASP A N 1
ATOM 764 C CA . ASP A 1 97 ? 22.684 -3.452 -18.363 1.00 98.12 97 ASP A CA 1
ATOM 765 C C . ASP A 1 97 ? 22.045 -4.741 -18.911 1.00 98.12 97 ASP A C 1
ATOM 767 O O . ASP A 1 97 ? 21.837 -5.682 -18.154 1.00 98.12 97 ASP A O 1
ATOM 771 N N . ILE A 1 98 ? 21.800 -4.836 -20.226 1.00 98.44 98 ILE A N 1
ATOM 772 C CA . ILE A 1 98 ? 21.304 -6.063 -20.875 1.00 98.44 98 ILE A CA 1
ATOM 773 C C . ILE A 1 98 ? 22.278 -7.228 -20.666 1.00 98.44 98 ILE A C 1
ATOM 775 O O . ILE A 1 98 ? 21.846 -8.288 -20.219 1.00 98.44 98 ILE A O 1
ATOM 779 N N . ASP A 1 99 ? 23.567 -7.032 -20.940 1.00 98.12 99 ASP A N 1
ATOM 780 C CA . ASP A 1 99 ? 24.595 -8.074 -20.836 1.00 98.12 99 ASP A CA 1
ATOM 781 C C . ASP A 1 99 ? 24.682 -8.626 -19.406 1.00 98.12 99 ASP A C 1
ATOM 783 O O . ASP A 1 99 ? 24.697 -9.839 -19.197 1.00 98.12 99 ASP A O 1
ATOM 787 N N . HIS A 1 100 ? 24.642 -7.741 -18.405 1.00 98.00 100 HIS A N 1
ATOM 788 C CA . HIS A 1 100 ? 24.616 -8.137 -16.999 1.00 98.00 100 HIS A CA 1
ATOM 789 C C . HIS A 1 100 ? 23.364 -8.961 -16.643 1.00 98.00 100 HIS A C 1
ATOM 791 O O . HIS A 1 100 ? 23.439 -9.924 -15.878 1.00 98.00 100 HIS A O 1
ATOM 797 N N . LEU A 1 101 ? 22.192 -8.609 -17.183 1.00 97.62 101 LEU A N 1
ATOM 798 C CA . LEU A 1 101 ? 20.961 -9.367 -16.939 1.00 97.62 101 LEU A CA 1
ATOM 799 C C . LEU A 1 101 ? 20.955 -10.723 -17.650 1.00 97.62 101 LEU A C 1
ATOM 801 O O . LEU A 1 101 ? 20.427 -11.681 -17.088 1.00 97.62 101 LEU A O 1
ATOM 805 N N . VAL A 1 102 ? 21.533 -10.808 -18.852 1.00 98.00 102 VAL A N 1
ATOM 806 C CA . VAL A 1 102 ? 21.699 -12.073 -19.584 1.00 98.00 102 VAL A CA 1
ATOM 807 C C . VAL A 1 102 ? 22.598 -13.014 -18.791 1.00 98.00 102 VAL A C 1
ATOM 809 O O . VAL A 1 102 ? 22.207 -14.153 -18.560 1.00 98.00 102 VAL A O 1
ATOM 812 N N . GLN A 1 103 ? 23.721 -12.523 -18.259 1.00 97.06 103 GLN A N 1
ATOM 813 C CA . GLN A 1 103 ? 24.571 -13.319 -17.373 1.00 97.06 103 GLN A CA 1
ATOM 814 C C . GLN A 1 103 ? 23.785 -13.848 -16.159 1.00 97.06 103 GLN A C 1
ATOM 816 O O . GLN A 1 103 ? 23.867 -15.028 -15.824 1.00 97.06 103 GLN A O 1
ATOM 821 N N . GLY A 1 104 ? 22.961 -13.007 -15.525 1.00 95.50 104 GLY A N 1
ATOM 822 C CA . GLY A 1 104 ? 22.108 -13.437 -14.412 1.00 95.50 104 GLY A CA 1
ATOM 823 C C . GLY A 1 104 ? 21.067 -14.501 -14.796 1.00 95.50 104 GLY A C 1
ATOM 824 O O . GLY A 1 104 ? 20.703 -15.334 -13.958 1.00 95.50 104 GLY A O 1
ATOM 825 N N . ALA A 1 105 ? 20.595 -14.494 -16.047 1.00 95.62 105 ALA A N 1
ATOM 826 C CA . ALA A 1 105 ? 19.703 -15.517 -16.585 1.00 95.62 105 ALA A CA 1
ATOM 827 C C . ALA A 1 105 ? 20.438 -16.838 -16.857 1.00 95.62 105 ALA A C 1
ATOM 829 O O . ALA A 1 105 ? 19.938 -17.895 -16.476 1.00 95.62 105 ALA A O 1
ATOM 830 N N . GLU A 1 106 ? 21.646 -16.781 -17.418 1.00 95.44 106 GLU A N 1
ATOM 831 C CA . GLU A 1 106 ? 22.503 -17.954 -17.631 1.00 95.44 106 GLU A CA 1
ATOM 832 C C . GLU A 1 106 ? 22.896 -18.618 -16.299 1.00 95.44 106 GLU A C 1
ATOM 834 O O . GLU A 1 106 ? 22.834 -19.841 -16.156 1.00 95.44 106 GLU A O 1
ATOM 839 N N . GLU A 1 107 ? 23.225 -17.822 -15.278 1.00 94.81 107 GLU A N 1
ATOM 840 C CA . GLU A 1 107 ? 23.480 -18.315 -13.919 1.00 94.81 107 GLU A CA 1
ATOM 841 C C . GLU A 1 107 ? 22.255 -19.037 -13.336 1.00 94.81 107 GLU A C 1
ATOM 843 O O . GLU A 1 107 ? 22.394 -20.092 -12.706 1.00 94.81 107 GLU A O 1
ATOM 848 N N . LEU A 1 108 ? 21.044 -18.513 -13.570 1.00 93.94 108 LEU A N 1
ATOM 849 C CA . LEU A 1 108 ? 19.809 -19.179 -13.158 1.00 93.94 108 LEU A CA 1
ATOM 850 C C . LEU A 1 108 ? 19.634 -20.526 -13.873 1.00 93.94 108 LEU A C 1
ATOM 852 O O . LEU A 1 108 ? 19.264 -21.503 -13.223 1.00 93.94 108 LEU A O 1
ATOM 856 N N . ASP A 1 109 ? 19.923 -20.607 -15.171 1.00 92.88 109 ASP A N 1
ATOM 857 C CA . ASP A 1 109 ? 19.810 -21.850 -15.943 1.00 92.88 109 ASP A CA 1
ATOM 858 C C . ASP A 1 109 ? 20.743 -22.946 -15.411 1.00 92.88 109 ASP A C 1
ATOM 860 O O . ASP A 1 109 ? 20.332 -24.104 -15.252 1.00 92.88 109 ASP A O 1
ATOM 864 N N . LEU A 1 110 ? 21.971 -22.578 -15.034 1.00 92.94 110 LEU A N 1
ATOM 865 C CA . LEU A 1 110 ? 22.909 -23.488 -14.376 1.00 92.94 110 LEU A CA 1
ATOM 866 C C . LEU A 1 110 ? 22.355 -23.993 -13.037 1.00 92.94 110 LEU A C 1
ATOM 868 O O . LEU A 1 110 ? 22.371 -25.201 -12.783 1.00 92.94 110 LEU A O 1
ATOM 872 N N . LEU A 1 111 ? 21.798 -23.104 -12.210 1.00 91.88 111 LEU A N 1
ATOM 873 C CA . LEU A 1 111 ? 21.182 -23.468 -10.930 1.00 91.88 111 LEU A CA 1
ATOM 874 C C . LEU A 1 111 ? 19.965 -24.384 -11.109 1.00 91.88 111 LEU A C 1
ATOM 876 O O . LEU A 1 111 ? 19.809 -25.345 -10.355 1.00 91.88 111 LEU A O 1
ATOM 880 N N . ILE A 1 112 ? 19.130 -24.135 -12.122 1.00 90.75 112 ILE A N 1
ATOM 881 C CA . ILE A 1 112 ? 17.990 -24.997 -12.459 1.00 90.75 112 ILE A CA 1
ATOM 882 C C . ILE A 1 112 ? 18.493 -26.395 -12.823 1.00 90.75 112 ILE A C 1
ATOM 884 O O . ILE A 1 112 ? 18.002 -27.379 -12.265 1.00 90.75 112 ILE A O 1
ATOM 888 N N . SER A 1 113 ? 19.491 -26.488 -13.707 1.00 89.25 113 SER A N 1
ATOM 889 C CA . SER A 1 113 ? 20.040 -27.768 -14.174 1.00 89.25 113 SER A CA 1
ATOM 890 C C . SER A 1 113 ? 20.680 -28.593 -13.048 1.00 89.25 113 SER A C 1
ATOM 892 O O . SER A 1 113 ? 20.504 -29.810 -12.996 1.00 89.25 113 SER A O 1
ATOM 894 N N . GLY A 1 114 ? 21.358 -27.934 -12.100 1.00 84.62 114 GLY A N 1
ATOM 895 C CA . GLY A 1 114 ? 21.948 -28.572 -10.921 1.00 84.62 114 GLY A CA 1
ATOM 896 C C . GLY A 1 114 ? 20.940 -28.912 -9.814 1.00 84.62 114 GLY A C 1
ATOM 897 O O . GLY A 1 114 ? 21.234 -29.733 -8.938 1.00 84.62 114 GLY A O 1
ATOM 898 N N . SER A 1 115 ? 19.739 -28.322 -9.833 1.00 79.81 115 SER A N 1
ATOM 899 C CA . SER A 1 115 ? 18.729 -28.509 -8.786 1.00 79.81 115 SER A CA 1
ATOM 900 C C . SER A 1 115 ? 18.067 -29.895 -8.858 1.00 79.81 115 SER A C 1
ATOM 902 O O . SER A 1 115 ? 17.085 -30.159 -9.553 1.00 79.81 115 SER A O 1
ATOM 904 N N . SER A 1 116 ? 18.623 -30.841 -8.101 1.00 66.69 116 SER A N 1
ATOM 905 C CA . SER A 1 116 ? 18.169 -32.237 -8.131 1.00 66.69 116 SER A CA 1
ATOM 906 C C . SER A 1 116 ? 17.074 -32.541 -7.093 1.00 66.69 116 SER A C 1
ATOM 908 O O . SER A 1 116 ? 16.194 -33.369 -7.355 1.00 66.69 116 SER A O 1
ATOM 910 N N . TYR A 1 117 ? 17.048 -31.829 -5.956 1.00 63.16 117 TYR A N 1
ATOM 911 C CA . TYR A 1 117 ? 16.232 -32.193 -4.789 1.00 63.16 117 TYR A CA 1
ATOM 912 C C . TYR A 1 117 ? 15.319 -31.068 -4.286 1.00 63.16 117 TYR A C 1
ATOM 914 O O . TYR A 1 117 ? 15.787 -30.077 -3.739 1.00 63.16 117 TYR A O 1
ATOM 922 N N . GLY A 1 118 ? 14.006 -31.309 -4.377 1.00 78.44 118 GLY A N 1
ATOM 923 C CA . G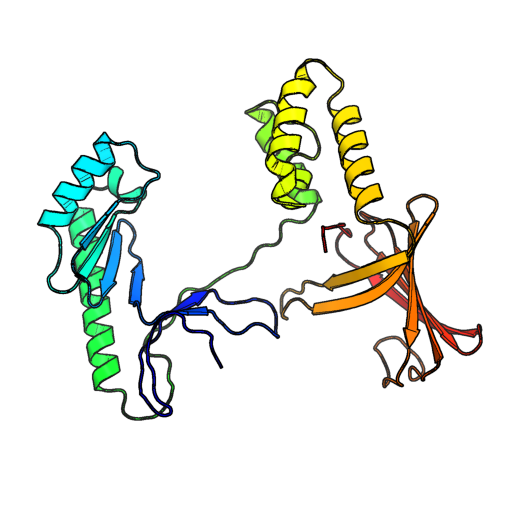LY A 1 118 ? 12.974 -30.589 -3.623 1.00 78.44 118 GLY A CA 1
ATOM 924 C C . GLY A 1 118 ? 12.786 -29.102 -3.963 1.00 78.44 118 GLY A C 1
ATOM 925 O O . GLY A 1 118 ? 13.425 -28.573 -4.869 1.00 78.44 118 GLY A O 1
ATOM 926 N N . PRO A 1 119 ? 11.857 -28.425 -3.268 1.00 85.38 119 PRO A N 1
ATOM 927 C CA . PRO A 1 119 ? 11.703 -26.979 -3.365 1.00 85.38 119 PRO A CA 1
ATOM 928 C C . PRO A 1 119 ? 12.908 -26.275 -2.726 1.00 85.38 119 PRO A C 1
ATOM 930 O O . PRO A 1 119 ? 13.297 -26.599 -1.605 1.00 85.38 119 PRO A O 1
ATOM 933 N N . GLY A 1 120 ? 13.465 -25.285 -3.420 1.00 89.06 120 GLY A N 1
ATOM 934 C CA . GLY A 1 120 ? 14.612 -24.515 -2.951 1.00 89.06 120 GLY A CA 1
ATOM 935 C C . GLY A 1 120 ? 14.649 -23.119 -3.561 1.00 89.06 120 GLY A C 1
ATOM 936 O O . GLY A 1 120 ? 14.011 -22.852 -4.579 1.00 89.06 120 GLY A O 1
ATOM 937 N N . ILE A 1 121 ? 15.387 -22.222 -2.914 1.00 91.06 121 ILE A N 1
ATOM 938 C CA . ILE A 1 121 ? 15.662 -20.885 -3.442 1.00 91.06 121 ILE A CA 1
ATOM 939 C C . ILE A 1 121 ? 16.816 -21.020 -4.436 1.00 91.06 121 ILE A C 1
ATOM 941 O O . ILE A 1 121 ? 17.905 -21.428 -4.045 1.00 91.06 121 ILE A O 1
ATOM 945 N N . LEU A 1 122 ? 16.569 -20.691 -5.707 1.00 92.69 122 LEU A N 1
ATOM 946 C CA . LEU A 1 122 ? 17.613 -20.665 -6.738 1.00 92.69 122 LEU A CA 1
ATOM 947 C C . LEU A 1 122 ? 18.410 -19.361 -6.654 1.00 92.69 122 LEU A C 1
ATOM 949 O O . LEU A 1 122 ? 19.626 -19.382 -6.520 1.00 92.69 122 LEU A O 1
ATOM 953 N N . GLN A 1 123 ? 17.713 -18.225 -6.656 1.00 90.69 123 GLN A N 1
ATOM 954 C CA . GLN A 1 123 ? 18.307 -16.900 -6.498 1.00 90.69 123 GLN A CA 1
ATOM 955 C C . GLN A 1 123 ? 17.600 -16.136 -5.373 1.00 90.69 123 GLN A C 1
ATOM 957 O O . GLN A 1 123 ? 16.374 -16.248 -5.234 1.00 90.69 123 GLN A O 1
ATOM 962 N N . PRO A 1 124 ? 18.339 -15.360 -4.560 1.00 88.50 124 PRO A N 1
ATOM 963 C CA . PRO A 1 124 ? 17.724 -14.483 -3.579 1.00 88.50 124 PRO A CA 1
ATOM 964 C C . PRO A 1 124 ? 16.900 -13.400 -4.286 1.00 88.50 124 PRO A C 1
ATOM 966 O O . PRO A 1 124 ? 17.292 -12.860 -5.320 1.00 88.50 124 PRO A O 1
ATOM 969 N N . GLY A 1 125 ? 15.737 -13.089 -3.718 1.00 83.69 125 GLY A N 1
ATOM 970 C CA . GLY A 1 125 ? 14.908 -11.979 -4.178 1.00 83.69 125 GLY A CA 1
ATOM 971 C C . GLY A 1 125 ? 15.447 -10.618 -3.732 1.00 83.69 125 GLY A C 1
ATOM 972 O O . GLY A 1 125 ? 16.502 -10.501 -3.113 1.00 83.69 125 GLY A O 1
ATOM 973 N N . GLN A 1 126 ? 14.676 -9.571 -4.015 1.00 80.75 126 GLN A N 1
ATOM 974 C CA . GLN A 1 126 ? 14.958 -8.226 -3.520 1.00 80.75 126 GLN A CA 1
ATOM 975 C C . GLN A 1 126 ? 14.481 -8.060 -2.072 1.00 80.75 126 GLN A C 1
ATOM 977 O O . GLN A 1 126 ? 13.467 -8.634 -1.670 1.00 80.75 126 GLN A O 1
ATOM 982 N N . THR A 1 127 ? 15.172 -7.214 -1.307 1.00 81.25 127 THR A N 1
ATOM 983 C CA . THR A 1 127 ? 14.680 -6.760 -0.003 1.00 81.25 127 THR A CA 1
ATOM 984 C C . THR A 1 127 ? 13.474 -5.851 -0.211 1.00 81.25 127 THR A C 1
ATOM 986 O O . THR A 1 127 ? 13.586 -4.789 -0.823 1.00 81.25 127 THR A O 1
ATOM 989 N N . VAL A 1 128 ? 12.321 -6.257 0.316 1.00 77.19 128 VAL A N 1
ATOM 990 C CA . VAL A 1 128 ? 11.092 -5.461 0.284 1.00 77.19 128 VAL A CA 1
ATOM 991 C C . VAL A 1 128 ? 10.886 -4.816 1.649 1.00 77.19 128 VAL A C 1
ATOM 993 O O . VAL A 1 128 ? 10.896 -5.498 2.671 1.00 77.19 128 VAL A O 1
ATOM 996 N N . ALA A 1 129 ? 10.682 -3.500 1.660 1.00 80.44 129 ALA A N 1
ATOM 997 C CA . ALA A 1 129 ? 10.270 -2.755 2.841 1.00 80.44 129 ALA A CA 1
ATOM 998 C C . ALA A 1 129 ? 8.855 -2.212 2.625 1.00 80.44 129 ALA A C 1
ATOM 1000 O O . ALA A 1 129 ? 8.568 -1.598 1.597 1.00 80.44 129 ALA A O 1
ATOM 1001 N N . HIS A 1 130 ? 7.979 -2.431 3.603 1.00 78.06 130 HIS A N 1
ATOM 1002 C CA . HIS A 1 130 ? 6.644 -1.846 3.617 1.00 78.06 130 HIS A CA 1
ATOM 1003 C C . HIS A 1 130 ? 6.640 -0.625 4.529 1.00 78.06 130 HIS A C 1
ATOM 1005 O O . HIS A 1 130 ? 6.943 -0.730 5.717 1.00 78.06 130 HIS A O 1
ATOM 1011 N N . THR A 1 131 ? 6.273 0.525 3.970 1.00 84.00 131 THR A N 1
ATOM 1012 C CA . THR A 1 131 ? 6.173 1.784 4.712 1.00 84.00 131 THR A CA 1
ATOM 1013 C C . THR A 1 131 ? 4.710 2.158 4.867 1.00 84.00 131 THR A C 1
ATOM 1015 O O . THR A 1 131 ? 4.003 2.344 3.877 1.00 84.00 131 THR A O 1
ATOM 1018 N N . LEU A 1 132 ? 4.261 2.295 6.112 1.00 85.25 132 LEU A N 1
ATOM 1019 C CA . LEU A 1 132 ? 2.943 2.832 6.427 1.00 85.25 132 LEU A CA 1
ATOM 1020 C C . LEU A 1 132 ? 3.052 4.348 6.608 1.00 85.25 132 LEU A C 1
ATOM 1022 O O . LEU A 1 132 ? 3.844 4.817 7.424 1.00 85.25 132 LEU A O 1
ATOM 1026 N N . PHE A 1 133 ? 2.238 5.108 5.877 1.00 90.12 133 PHE A N 1
ATOM 1027 C CA . PHE A 1 133 ? 2.082 6.547 6.087 1.00 90.12 133 PHE A CA 1
ATOM 1028 C C . PHE A 1 133 ? 0.855 6.795 6.973 1.00 90.12 133 PHE A C 1
ATOM 1030 O O . PHE A 1 133 ? -0.263 6.731 6.461 1.00 90.12 133 PHE A O 1
ATOM 1037 N N . PRO A 1 134 ? 1.022 7.058 8.283 1.00 89.06 134 PRO A N 1
ATOM 1038 C CA . PRO A 1 134 ? -0.099 7.396 9.156 1.00 89.06 134 PRO A CA 1
ATOM 1039 C C . PRO A 1 134 ? -0.620 8.803 8.853 1.00 89.06 134 PRO A C 1
ATOM 1041 O O . PRO A 1 134 ? 0.077 9.602 8.221 1.00 89.06 134 PRO A O 1
ATOM 1044 N N . LYS A 1 135 ? -1.800 9.141 9.381 1.00 88.31 135 LYS A N 1
ATOM 1045 C CA . LYS A 1 135 ? -2.422 10.474 9.295 1.00 88.31 135 LYS A CA 1
ATOM 1046 C C . LYS A 1 135 ? -1.429 11.645 9.348 1.00 88.31 135 LYS A C 1
ATOM 1048 O O . LYS A 1 135 ? -1.375 12.425 8.407 1.00 88.31 135 LYS A O 1
ATOM 1053 N N . ASN A 1 136 ? -0.587 11.730 10.383 1.00 90.00 136 ASN A N 1
ATOM 1054 C CA . ASN A 1 136 ? 0.364 12.845 10.526 1.00 90.00 136 ASN A CA 1
ATOM 1055 C C . ASN A 1 136 ? 1.321 12.971 9.328 1.00 90.00 136 ASN A C 1
ATOM 1057 O O . ASN A 1 136 ? 1.654 14.076 8.913 1.00 90.00 136 ASN A O 1
ATOM 1061 N N . ALA A 1 137 ? 1.759 11.848 8.754 1.00 93.38 137 ALA A N 1
ATOM 1062 C CA . ALA A 1 137 ? 2.602 11.871 7.566 1.00 93.38 137 ALA A CA 1
ATOM 1063 C C . ALA A 1 137 ? 1.813 12.338 6.332 1.00 93.38 137 ALA A C 1
ATOM 1065 O O . ALA A 1 137 ? 2.340 13.097 5.525 1.00 93.38 137 ALA A O 1
ATOM 1066 N N . LYS A 1 138 ? 0.539 11.946 6.204 1.00 94.25 138 LYS A N 1
ATOM 1067 C CA . LYS A 1 138 ? -0.357 12.418 5.133 1.00 94.25 138 LYS A CA 1
ATOM 1068 C C . LYS A 1 138 ? -0.620 13.923 5.229 1.00 94.25 138 LYS A C 1
ATOM 1070 O O . LYS A 1 138 ? -0.655 14.599 4.201 1.00 94.25 138 LYS A O 1
ATOM 1075 N N . ASP A 1 139 ? -0.757 14.455 6.440 1.00 93.19 139 ASP A N 1
ATOM 1076 C CA . ASP A 1 139 ? -0.918 15.892 6.681 1.00 93.19 139 ASP A CA 1
ATOM 1077 C C . ASP A 1 139 ? 0.346 16.656 6.250 1.00 93.19 139 ASP A C 1
ATOM 1079 O O . ASP A 1 139 ? 0.260 17.622 5.493 1.00 93.19 139 ASP A O 1
ATOM 1083 N N . ILE A 1 140 ? 1.535 16.159 6.614 1.00 95.56 140 ILE A N 1
ATOM 1084 C CA . ILE A 1 140 ? 2.818 16.722 6.155 1.00 95.56 140 ILE A CA 1
ATOM 1085 C C . ILE A 1 140 ? 2.927 16.685 4.624 1.00 95.56 140 ILE A C 1
ATOM 1087 O O . ILE A 1 140 ? 3.264 17.696 4.013 1.00 95.56 140 ILE A O 1
ATOM 1091 N N . LEU A 1 141 ? 2.607 15.555 3.985 1.00 96.19 141 LEU A N 1
ATOM 1092 C CA . LEU A 1 141 ? 2.627 15.436 2.520 1.00 96.19 141 LEU A CA 1
ATOM 1093 C C . LEU A 1 141 ? 1.653 16.410 1.847 1.00 96.19 141 LEU A C 1
ATOM 1095 O O . LEU A 1 141 ? 1.943 16.940 0.775 1.00 96.19 141 LEU A O 1
ATOM 1099 N N . THR A 1 142 ? 0.505 16.661 2.478 1.00 96.12 142 THR A N 1
ATOM 1100 C CA . THR A 1 142 ? -0.481 17.639 2.004 1.00 96.12 142 THR A CA 1
ATOM 1101 C C . THR A 1 142 ? 0.097 19.046 2.051 1.00 96.12 142 THR A C 1
ATOM 1103 O O . THR A 1 142 ? 0.021 19.756 1.053 1.00 96.12 142 THR A O 1
ATOM 1106 N N . ASN A 1 143 ? 0.760 19.409 3.149 1.00 96.25 143 ASN A N 1
ATOM 1107 C CA . ASN A 1 143 ? 1.408 20.711 3.294 1.00 96.25 143 ASN A CA 1
ATOM 1108 C C . ASN A 1 143 ? 2.544 20.904 2.281 1.00 96.25 143 ASN A C 1
ATOM 1110 O O . ASN A 1 143 ? 2.570 21.925 1.603 1.00 96.25 143 ASN A O 1
ATOM 1114 N N . ILE A 1 144 ? 3.412 19.901 2.103 1.00 96.94 144 ILE A N 1
ATOM 1115 C CA . ILE A 1 144 ? 4.502 19.944 1.111 1.00 96.94 144 ILE A CA 1
ATOM 1116 C C . ILE A 1 144 ? 3.943 20.147 -0.302 1.00 96.94 144 ILE A C 1
ATOM 1118 O O . ILE A 1 144 ? 4.462 20.951 -1.071 1.00 96.94 144 ILE A O 1
ATOM 1122 N N . ARG A 1 145 ? 2.863 19.442 -0.668 1.00 95.62 145 ARG A N 1
ATOM 1123 C CA . ARG A 1 145 ? 2.224 19.637 -1.979 1.00 95.62 145 ARG A CA 1
ATOM 1124 C C . ARG A 1 145 ? 1.651 21.048 -2.112 1.00 95.62 145 ARG A C 1
ATOM 1126 O O . ARG A 1 145 ? 1.798 21.641 -3.179 1.00 95.62 145 ARG A O 1
ATOM 1133 N N . ASN A 1 146 ? 1.053 21.575 -1.042 1.00 94.25 146 ASN A N 1
ATOM 1134 C CA . ASN A 1 146 ? 0.447 22.904 -1.012 1.00 94.25 146 ASN A CA 1
ATOM 1135 C C . ASN A 1 146 ? 1.448 24.044 -1.263 1.00 94.25 146 ASN A C 1
ATOM 1137 O O . ASN A 1 146 ? 1.056 25.090 -1.770 1.00 94.25 146 ASN A O 1
ATOM 1141 N N . GLU A 1 147 ? 2.735 23.844 -0.965 1.00 95.44 147 GLU A N 1
ATOM 1142 C CA . GLU A 1 147 ? 3.793 24.817 -1.282 1.00 95.44 147 GLU A CA 1
ATOM 1143 C C . GLU A 1 147 ? 4.005 24.996 -2.794 1.00 95.44 147 GLU A C 1
ATOM 1145 O O . GLU A 1 147 ? 4.459 26.049 -3.238 1.00 95.44 147 GLU A O 1
ATOM 1150 N N . ILE A 1 148 ? 3.679 23.975 -3.593 1.00 94.62 148 ILE A N 1
ATOM 1151 C CA . ILE A 1 148 ? 3.923 23.949 -5.042 1.00 94.62 148 ILE A CA 1
ATOM 1152 C C . ILE A 1 148 ? 2.620 24.139 -5.822 1.00 94.62 148 ILE A C 1
ATOM 1154 O O . ILE A 1 148 ? 2.581 24.847 -6.828 1.00 94.62 148 ILE A O 1
ATOM 1158 N N . ILE A 1 149 ? 1.553 23.470 -5.388 1.00 90.00 149 ILE A N 1
ATOM 1159 C CA . ILE A 1 149 ? 0.247 23.446 -6.046 1.00 90.00 149 ILE A CA 1
ATOM 1160 C C . ILE A 1 149 ? -0.807 23.670 -4.963 1.00 90.00 149 ILE A C 1
ATOM 1162 O O . ILE A 1 149 ? -0.831 22.877 -4.022 1.00 90.00 149 ILE A O 1
ATOM 1166 N N . PRO A 1 150 ? -1.705 24.665 -5.090 1.00 89.88 150 PRO A N 1
ATOM 1167 C CA . PRO A 1 150 ? -2.802 24.849 -4.144 1.00 89.88 150 PRO A CA 1
ATOM 1168 C C . PRO A 1 150 ? -3.537 23.528 -3.883 1.00 89.88 150 PRO A C 1
ATOM 1170 O O . PRO A 1 150 ? -4.039 22.894 -4.810 1.00 89.88 150 PRO A O 1
ATOM 1173 N N . THR A 1 151 ? -3.529 23.086 -2.627 1.00 94.19 151 THR A N 1
ATOM 1174 C CA . THR A 1 151 ? -3.995 21.766 -2.190 1.00 94.19 151 THR A CA 1
ATOM 1175 C C . THR A 1 151 ? -4.965 21.927 -1.031 1.00 94.19 151 THR A C 1
ATOM 1177 O O . THR A 1 151 ? -4.668 22.626 -0.062 1.00 94.19 151 THR A O 1
ATOM 1180 N N . ILE A 1 152 ? -6.110 21.245 -1.084 1.00 95.38 152 ILE A N 1
ATOM 1181 C CA . ILE A 1 152 ? -7.060 21.266 0.038 1.00 95.38 152 ILE A CA 1
ATOM 1182 C C . ILE A 1 152 ? -6.507 20.558 1.279 1.00 95.38 152 ILE A C 1
ATOM 1184 O O . ILE A 1 152 ? -5.803 19.550 1.153 1.00 95.38 152 ILE A O 1
ATOM 1188 N N . PRO A 1 153 ? -6.882 21.002 2.493 1.00 95.19 153 PRO A N 1
ATOM 1189 C CA . PRO A 1 153 ? -6.617 20.241 3.708 1.00 95.19 153 PRO A CA 1
ATOM 1190 C C . PRO A 1 153 ? -7.124 18.799 3.580 1.00 95.19 153 PRO A C 1
ATOM 1192 O O . PRO A 1 153 ? -8.146 18.553 2.936 1.00 95.19 153 PRO A O 1
ATOM 1195 N N . LEU A 1 154 ? -6.423 17.842 4.197 1.00 94.62 154 LEU A N 1
ATOM 1196 C CA . LEU A 1 154 ? -6.749 16.407 4.164 1.00 94.62 154 LEU A CA 1
ATOM 1197 C C . LEU A 1 154 ? -6.685 15.739 2.773 1.00 94.62 154 LEU A C 1
ATOM 1199 O O . LEU A 1 154 ? -7.107 14.591 2.641 1.00 94.62 154 LEU A O 1
ATOM 1203 N N . TYR A 1 155 ? -6.109 16.382 1.748 1.00 95.62 155 TYR A N 1
ATOM 1204 C CA . TYR A 1 155 ? -6.004 15.815 0.393 1.00 95.62 155 TYR A CA 1
ATOM 1205 C C . TYR A 1 155 ? -5.466 14.374 0.378 1.00 95.62 155 TYR A C 1
ATOM 1207 O O . TYR A 1 155 ? -6.094 13.475 -0.180 1.00 95.62 155 TYR A O 1
ATOM 1215 N N . HIS A 1 156 ? -4.326 14.118 1.031 1.00 95.50 156 HIS A N 1
ATOM 1216 C CA . HIS A 1 156 ? -3.738 12.772 1.047 1.00 95.50 156 HIS A CA 1
ATOM 1217 C C . HIS A 1 156 ? -4.523 11.790 1.917 1.00 95.50 156 HIS A C 1
ATOM 1219 O O . HIS A 1 156 ? -4.471 10.590 1.657 1.00 95.50 156 HIS A O 1
ATOM 1225 N N . TRP A 1 157 ? -5.269 12.278 2.914 1.00 94.69 157 TRP A N 1
ATOM 1226 C CA . TRP A 1 157 ? -6.199 11.440 3.664 1.00 94.69 157 TRP A CA 1
ATOM 1227 C C . TRP A 1 157 ? -7.286 10.912 2.721 1.00 94.69 157 TRP A C 1
ATOM 1229 O O . TRP A 1 157 ? -7.388 9.696 2.571 1.00 94.69 157 TRP A O 1
ATOM 1239 N N . PHE A 1 158 ? -7.977 11.789 1.978 1.00 95.00 158 PHE A N 1
ATOM 1240 C CA . PHE A 1 158 ? -9.028 11.386 1.032 1.00 95.00 158 PHE A CA 1
ATOM 1241 C C . PHE A 1 158 ? -8.516 10.442 -0.060 1.00 95.00 158 PHE A C 1
ATOM 1243 O O . PHE A 1 158 ? -9.126 9.410 -0.323 1.00 95.00 158 PHE A O 1
ATOM 1250 N N . MET A 1 159 ? -7.357 10.753 -0.650 1.00 94.19 159 MET A N 1
ATOM 1251 C CA . MET A 1 159 ? -6.746 9.923 -1.696 1.00 94.19 159 MET A CA 1
ATOM 1252 C C . MET A 1 159 ? -6.331 8.534 -1.196 1.00 94.19 159 MET A C 1
ATOM 1254 O O . MET A 1 159 ? -6.228 7.607 -1.996 1.00 94.19 159 MET A O 1
ATOM 1258 N N . SER A 1 160 ? -6.053 8.400 0.104 1.00 92.69 160 SER A N 1
ATOM 1259 C CA . SER A 1 160 ? -5.681 7.127 0.731 1.00 92.69 160 SER A CA 1
ATOM 1260 C C . SER A 1 160 ? -6.864 6.348 1.298 1.00 92.69 160 SER A C 1
ATOM 1262 O O . SER A 1 160 ? -6.713 5.161 1.566 1.00 92.69 160 SER A O 1
ATOM 1264 N N . TYR A 1 161 ? -7.995 7.016 1.530 1.00 92.44 161 TYR A N 1
ATOM 1265 C CA . TYR A 1 161 ? -9.132 6.430 2.225 1.00 92.44 161 TYR A CA 1
ATOM 1266 C C . TYR A 1 161 ? -9.852 5.404 1.348 1.00 92.44 161 TYR A C 1
ATOM 1268 O O . TYR A 1 161 ? -10.154 4.316 1.820 1.00 92.44 161 TYR A O 1
ATOM 1276 N N . SER A 1 162 ? -10.088 5.751 0.079 1.00 90.06 162 SER A N 1
ATOM 1277 C CA . SER A 1 162 ? -10.840 4.927 -0.870 1.00 90.06 162 SER A CA 1
ATOM 1278 C C . SER A 1 162 ? -10.521 5.340 -2.318 1.00 90.06 162 SER A C 1
ATOM 1280 O O . SER A 1 162 ? -10.512 6.546 -2.610 1.00 90.06 162 SER A O 1
ATOM 1282 N N . PRO A 1 163 ? -10.249 4.402 -3.251 1.00 88.38 163 PRO A N 1
ATOM 1283 C CA . PRO A 1 163 ? -10.027 4.711 -4.670 1.00 88.38 163 PRO A CA 1
ATOM 1284 C C . PRO A 1 163 ? -11.155 5.531 -5.319 1.00 88.38 163 PRO A C 1
ATOM 1286 O O . PRO A 1 163 ? -10.902 6.365 -6.195 1.00 88.38 163 PRO A O 1
ATOM 1289 N N . GLU A 1 164 ? -12.390 5.326 -4.868 1.00 89.25 164 GLU A N 1
ATOM 1290 C CA . GLU A 1 164 ? -13.617 5.954 -5.352 1.00 89.25 164 GLU A CA 1
ATOM 1291 C C . GLU A 1 164 ? -13.649 7.462 -5.058 1.00 89.25 164 GLU A C 1
ATOM 1293 O O . GLU A 1 164 ? -14.243 8.240 -5.810 1.00 89.25 164 GLU A O 1
ATOM 1298 N N . LEU A 1 165 ? -12.949 7.917 -4.013 1.00 92.62 165 LEU A N 1
ATOM 1299 C CA . LEU A 1 165 ? -12.923 9.326 -3.610 1.00 92.62 165 LEU A CA 1
ATOM 1300 C C . LEU A 1 165 ? -12.026 10.204 -4.480 1.00 92.62 165 LEU A C 1
ATOM 1302 O O . LEU A 1 165 ? -12.037 11.429 -4.328 1.00 92.62 165 LEU A O 1
ATOM 1306 N N . LYS A 1 166 ? -11.261 9.626 -5.409 1.00 94.00 166 LYS A N 1
ATOM 1307 C CA . LYS A 1 166 ? -10.301 10.375 -6.227 1.00 94.00 166 LYS A CA 1
ATOM 1308 C C . LYS A 1 166 ? -10.948 11.537 -6.983 1.00 94.00 166 LYS A C 1
ATOM 1310 O O . LYS A 1 166 ? -10.439 12.655 -6.940 1.00 94.00 166 LYS A O 1
ATOM 1315 N N . ILE A 1 167 ? -12.070 11.292 -7.664 1.00 95.06 167 ILE A N 1
ATOM 1316 C CA . ILE A 1 167 ? -12.755 12.328 -8.455 1.00 95.06 167 ILE A CA 1
ATOM 1317 C C . ILE A 1 167 ? -13.325 13.409 -7.532 1.00 95.06 167 ILE A C 1
ATOM 1319 O O . ILE A 1 167 ? -13.124 14.593 -7.790 1.00 95.06 167 ILE A O 1
ATOM 1323 N N . THR A 1 168 ? -13.974 13.012 -6.437 1.00 94.56 168 THR A N 1
ATOM 1324 C CA . THR A 1 168 ? -14.552 13.933 -5.448 1.00 94.56 168 THR A CA 1
ATOM 1325 C C . THR A 1 168 ? -13.487 14.817 -4.802 1.00 94.56 168 THR A C 1
ATOM 1327 O O . THR A 1 168 ? -13.690 16.018 -4.664 1.00 94.56 168 THR A O 1
ATOM 1330 N N . THR A 1 169 ? -12.323 14.252 -4.477 1.00 94.88 169 THR A N 1
ATOM 1331 C CA . THR A 1 169 ? -11.185 14.989 -3.907 1.00 94.88 169 THR A CA 1
ATOM 1332 C C . THR A 1 169 ? -10.643 16.014 -4.899 1.00 94.88 169 THR A C 1
ATOM 1334 O O . THR A 1 169 ? -10.446 17.173 -4.548 1.00 94.88 169 THR A O 1
ATOM 1337 N N . MET A 1 170 ? -10.459 15.616 -6.163 1.00 93.62 170 MET A N 1
ATOM 1338 C CA . MET A 1 170 ? -10.019 16.531 -7.222 1.00 93.62 170 MET A CA 1
ATOM 1339 C C . MET A 1 170 ? -11.048 17.633 -7.498 1.00 93.62 170 MET A C 1
ATOM 1341 O O . MET A 1 170 ? -10.676 18.765 -7.797 1.00 93.62 170 MET A O 1
ATOM 1345 N N . PHE A 1 171 ? -12.339 17.314 -7.413 1.00 94.31 171 PHE A N 1
ATOM 1346 C CA . PHE A 1 171 ? -13.408 18.302 -7.517 1.00 94.31 171 PHE A CA 1
ATOM 1347 C C . PHE A 1 171 ? -13.357 19.296 -6.350 1.00 94.31 171 PHE A C 1
ATOM 1349 O O . PHE A 1 171 ? -13.338 20.502 -6.587 1.00 94.31 171 PHE A O 1
ATOM 1356 N N . ALA A 1 172 ? -13.261 18.804 -5.112 1.00 93.69 172 ALA A N 1
ATOM 1357 C CA . ALA A 1 172 ? -13.160 19.641 -3.922 1.00 93.69 172 ALA A CA 1
ATOM 1358 C C . ALA A 1 172 ? -11.928 20.564 -3.970 1.00 93.69 172 ALA A C 1
ATOM 1360 O O . ALA A 1 172 ? -12.040 21.742 -3.644 1.00 93.69 172 ALA A O 1
ATOM 1361 N N . GLU A 1 173 ? -10.788 20.065 -4.460 1.00 93.94 173 GLU A N 1
ATOM 1362 C CA . GLU A 1 173 ? -9.572 20.859 -4.681 1.00 93.94 173 GLU A CA 1
ATOM 1363 C C . GLU A 1 173 ? -9.766 21.987 -5.697 1.00 93.94 173 GLU A C 1
ATOM 1365 O O . GLU A 1 173 ? -9.285 23.098 -5.497 1.00 93.94 173 GLU A O 1
ATOM 1370 N N . LYS A 1 174 ? -10.499 21.738 -6.784 1.00 92.19 174 LYS A N 1
ATOM 1371 C CA . LYS A 1 174 ? -10.764 22.783 -7.780 1.00 92.19 174 LYS A CA 1
ATOM 1372 C C . LYS A 1 174 ? -11.688 23.872 -7.256 1.00 92.19 174 LYS A C 1
ATOM 1374 O O . LYS A 1 174 ? -11.501 25.032 -7.592 1.00 92.19 174 LYS A O 1
ATOM 1379 N N . VAL A 1 175 ? -12.687 23.501 -6.459 1.00 92.62 175 VAL A N 1
ATOM 1380 C CA . VAL A 1 175 ? -13.676 24.454 -5.937 1.00 92.62 175 VAL A CA 1
ATOM 1381 C C . VAL A 1 175 ? -13.139 25.210 -4.720 1.00 92.62 175 VAL A C 1
ATOM 1383 O O . VAL A 1 175 ? -13.611 26.304 -4.425 1.00 92.62 175 VAL A O 1
ATOM 1386 N N . SER A 1 176 ? -12.114 24.701 -4.028 1.00 88.88 176 SER A N 1
ATOM 1387 C CA . SER A 1 176 ? -11.575 25.344 -2.823 1.00 88.88 176 SER A CA 1
ATOM 1388 C C . SER A 1 176 ? -10.953 26.720 -3.043 1.00 88.88 176 SER A C 1
ATOM 1390 O O . SER A 1 176 ? -10.697 27.411 -2.066 1.00 88.88 176 SER A O 1
ATOM 1392 N N . SER A 1 177 ? -10.689 27.135 -4.286 1.00 83.94 177 SER A N 1
ATOM 1393 C CA . SER A 1 177 ? -10.295 28.519 -4.581 1.00 83.94 177 SER A CA 1
ATOM 1394 C C . SER A 1 177 ? -11.457 29.509 -4.463 1.00 83.94 177 SER A C 1
ATOM 1396 O O . SER A 1 177 ? -11.229 30.696 -4.260 1.00 83.94 177 SER A O 1
ATOM 1398 N N . GLU A 1 178 ? -12.695 29.033 -4.601 1.00 89.31 178 GLU A N 1
ATOM 1399 C CA . GLU A 1 178 ? -13.918 29.846 -4.574 1.00 89.31 178 GLU A CA 1
ATOM 1400 C C . GLU A 1 178 ? -14.641 29.778 -3.219 1.00 89.31 178 GLU A C 1
ATOM 1402 O O . GLU A 1 178 ? -15.529 30.582 -2.938 1.00 89.31 178 GLU A O 1
ATOM 1407 N N . VAL A 1 179 ? -14.266 28.824 -2.361 1.00 90.44 179 VAL A N 1
ATOM 1408 C CA . VAL A 1 179 ? -14.891 28.588 -1.0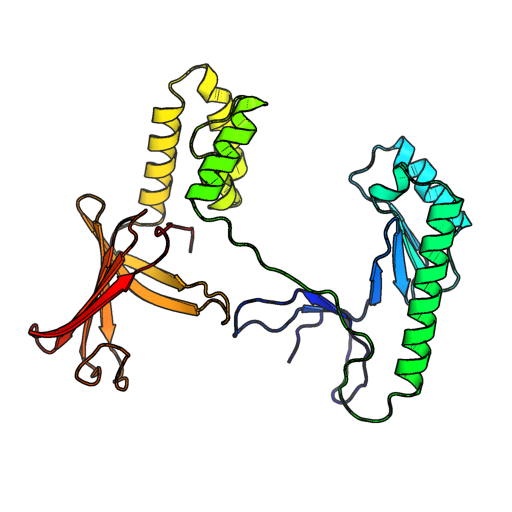53 1.00 90.44 179 VAL A CA 1
ATOM 1409 C C . VAL A 1 179 ? -13.847 28.422 0.050 1.00 90.44 179 VAL A C 1
ATOM 1411 O O . VAL A 1 179 ? -12.651 28.328 -0.196 1.00 90.44 179 VAL A O 1
ATOM 1414 N N . ASN A 1 180 ? -14.288 28.343 1.305 1.00 91.81 180 ASN A N 1
ATOM 1415 C CA . ASN A 1 180 ? -13.394 28.012 2.413 1.00 91.81 180 ASN A CA 1
ATOM 1416 C C . ASN A 1 180 ? -12.984 26.524 2.348 1.00 91.81 180 ASN A C 1
ATOM 1418 O O . ASN A 1 180 ? -13.769 25.648 2.723 1.00 91.81 180 ASN A O 1
ATOM 1422 N N . GLY A 1 181 ? -11.758 26.253 1.886 1.00 90.56 181 GLY A N 1
ATOM 1423 C CA . GLY A 1 181 ? -11.209 24.899 1.745 1.00 90.56 181 GLY A CA 1
ATOM 1424 C C . GLY A 1 181 ? -11.160 24.090 3.048 1.00 90.56 181 GLY A C 1
ATOM 1425 O O . GLY A 1 181 ? -11.445 22.898 3.025 1.00 90.56 181 GLY A O 1
ATOM 1426 N N . GLU A 1 182 ? -10.893 24.729 4.191 1.00 92.81 182 GLU A N 1
ATOM 1427 C CA . GLU A 1 182 ? -10.885 24.078 5.513 1.00 92.81 182 GLU A CA 1
ATOM 1428 C C . GLU A 1 182 ? -12.267 23.505 5.844 1.00 92.81 182 GLU A C 1
ATOM 1430 O O . GLU A 1 182 ? -12.423 22.320 6.146 1.00 92.81 182 GLU A O 1
ATOM 1435 N N . LYS A 1 183 ? -13.299 24.346 5.710 1.00 94.56 183 LYS A N 1
ATOM 1436 C CA . LYS A 1 183 ? -14.687 23.952 5.963 1.00 94.56 183 LYS A CA 1
ATOM 1437 C C . LYS A 1 183 ? -15.153 22.884 4.973 1.00 94.56 183 LYS A C 1
ATOM 1439 O O . LYS A 1 183 ? -15.853 21.955 5.367 1.00 94.56 183 LYS A O 1
ATOM 1444 N N . LEU A 1 184 ? -14.759 23.000 3.704 1.00 94.69 184 LEU A N 1
ATOM 1445 C CA . LEU A 1 184 ? -15.075 22.014 2.671 1.00 94.69 184 LEU A CA 1
ATOM 1446 C C . LEU A 1 184 ? -14.506 20.632 3.022 1.00 94.69 184 LEU A C 1
ATOM 1448 O O . LEU A 1 184 ? -15.244 19.648 2.996 1.00 94.69 184 LEU A O 1
ATOM 1452 N N . SER A 1 185 ? -13.228 20.561 3.403 1.00 94.94 185 SER A N 1
ATOM 1453 C CA . SER A 1 185 ? -12.580 19.308 3.800 1.00 94.94 185 SER A CA 1
ATOM 1454 C C . SER A 1 185 ? -13.207 18.702 5.056 1.00 94.94 185 SER A C 1
ATOM 1456 O O . SER A 1 185 ? -13.403 17.490 5.115 1.00 94.94 185 SER A O 1
ATOM 1458 N N . GLN A 1 186 ? -13.575 19.524 6.043 1.00 94.81 186 GLN A N 1
ATOM 1459 C CA . GLN A 1 186 ? -14.272 19.054 7.245 1.00 94.81 186 GLN A CA 1
ATOM 1460 C C . GLN A 1 186 ? -15.628 18.422 6.908 1.00 94.81 186 GLN A C 1
ATOM 1462 O O . GLN A 1 186 ? -15.900 17.306 7.345 1.00 94.81 186 GLN A O 1
ATOM 1467 N N . ILE A 1 187 ? -16.439 19.090 6.079 1.00 95.12 187 ILE A N 1
ATOM 1468 C CA . ILE A 1 187 ? -17.746 18.577 5.640 1.00 95.12 187 ILE A CA 1
ATOM 1469 C C . ILE A 1 187 ? -17.578 17.278 4.849 1.00 95.12 187 ILE A C 1
ATOM 1471 O O . ILE A 1 187 ? -18.271 16.301 5.120 1.00 95.12 187 ILE A O 1
ATOM 1475 N N . LEU A 1 188 ? -16.646 17.241 3.891 1.0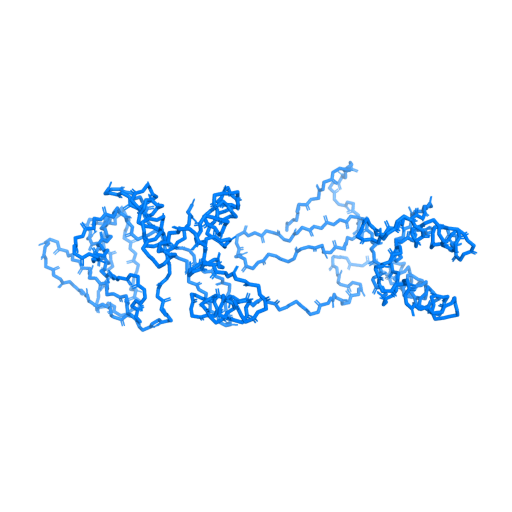0 94.69 188 LEU A N 1
ATOM 1476 C CA . LEU A 1 188 ? -16.413 16.047 3.080 1.00 94.69 188 LEU A CA 1
ATOM 1477 C C . LEU A 1 188 ? -15.997 14.857 3.951 1.00 94.69 188 LEU A C 1
ATOM 1479 O O . LEU A 1 188 ? -16.553 13.769 3.811 1.00 94.69 188 LEU A O 1
ATOM 1483 N N . LYS A 1 189 ? -15.057 15.067 4.880 1.00 93.88 189 LYS A N 1
ATOM 1484 C CA . LYS A 1 189 ? -14.629 14.025 5.817 1.00 93.88 189 LYS A CA 1
ATOM 1485 C C . LYS A 1 189 ? -15.779 13.554 6.704 1.00 93.88 189 LYS A C 1
ATOM 1487 O O . LYS A 1 189 ? -15.924 12.352 6.900 1.00 93.88 189 LYS A O 1
ATOM 1492 N N . GLN A 1 190 ? -16.597 14.474 7.208 1.00 92.81 190 GLN A N 1
ATOM 1493 C CA . GLN A 1 190 ? -17.761 14.136 8.020 1.00 92.81 190 GLN A CA 1
ATOM 1494 C C . GLN A 1 190 ? -18.740 13.240 7.250 1.00 92.81 190 GLN A C 1
ATOM 1496 O O . GLN A 1 190 ? -19.092 12.181 7.754 1.00 92.81 190 GLN A O 1
ATOM 1501 N N . ILE A 1 191 ? -19.101 13.602 6.013 1.00 93.69 191 ILE A N 1
ATOM 1502 C CA . ILE A 1 191 ? -20.009 12.805 5.168 1.00 93.69 191 ILE A CA 1
ATOM 1503 C C . ILE A 1 191 ? -19.470 11.383 4.960 1.00 93.69 191 ILE A C 1
ATOM 1505 O O . ILE A 1 191 ? -20.220 10.412 5.040 1.00 93.69 191 ILE A O 1
ATOM 1509 N N . ILE A 1 192 ? -18.165 11.255 4.696 1.00 93.19 192 ILE A N 1
ATOM 1510 C CA . ILE A 1 192 ? -17.508 9.955 4.508 1.00 93.19 192 ILE A CA 1
ATOM 1511 C C . ILE A 1 192 ? -17.606 9.115 5.786 1.00 93.19 192 ILE A C 1
ATOM 1513 O O . ILE A 1 192 ? -18.043 7.966 5.742 1.00 93.19 192 ILE A O 1
ATOM 1517 N N . LEU A 1 193 ? -17.240 9.693 6.933 1.00 91.56 193 LEU A N 1
ATOM 1518 C CA . LEU A 1 193 ? -17.258 8.968 8.199 1.00 91.56 193 LEU A CA 1
ATOM 1519 C C . LEU A 1 193 ? -18.680 8.613 8.647 1.00 91.56 193 LEU A C 1
ATOM 1521 O O . LEU A 1 193 ? -18.885 7.523 9.161 1.00 91.56 193 LEU A O 1
ATOM 1525 N N . GLU A 1 194 ? -19.671 9.474 8.425 1.00 90.06 194 GLU A N 1
ATOM 1526 C CA . GLU A 1 194 ? -21.076 9.176 8.738 1.00 90.06 194 GLU A CA 1
ATOM 1527 C C . GLU A 1 194 ? -21.623 8.017 7.898 1.00 90.06 194 GLU A C 1
ATOM 1529 O O . GLU A 1 194 ? -22.386 7.191 8.403 1.00 90.06 194 GLU A O 1
ATOM 1534 N N . LYS A 1 195 ? -21.213 7.937 6.627 1.00 90.75 195 LYS A N 1
ATOM 1535 C CA . LYS A 1 195 ? -21.578 6.838 5.730 1.00 90.75 195 LYS A CA 1
ATOM 1536 C C . LYS A 1 195 ? -20.957 5.517 6.189 1.00 90.75 195 LYS A C 1
ATOM 1538 O O . LYS A 1 195 ? -21.660 4.513 6.273 1.00 90.75 195 LYS A O 1
ATOM 1543 N N . ASP A 1 196 ? -19.653 5.505 6.454 1.00 91.00 196 ASP A N 1
ATOM 1544 C CA . ASP A 1 196 ? -18.914 4.251 6.649 1.00 91.00 196 ASP A CA 1
ATOM 1545 C C . ASP A 1 196 ? -18.886 3.798 8.123 1.00 91.00 196 ASP A C 1
ATOM 1547 O O . ASP A 1 196 ? -18.825 2.603 8.413 1.00 91.00 196 ASP A O 1
ATOM 1551 N N . PHE A 1 197 ? -19.002 4.732 9.071 1.00 92.06 197 PHE A N 1
ATOM 1552 C CA . PHE A 1 197 ? -18.962 4.491 10.517 1.00 92.06 197 PHE A CA 1
ATOM 1553 C C . PHE A 1 197 ? -20.301 4.805 11.197 1.00 92.06 197 PHE A C 1
ATOM 1555 O O . PHE A 1 197 ? -20.352 5.432 12.252 1.00 92.06 197 PHE A O 1
ATOM 1562 N N . SER A 1 198 ? -21.408 4.335 10.625 1.00 90.94 198 SER A N 1
ATOM 1563 C CA . SER A 1 198 ? -22.720 4.430 11.270 1.00 90.94 198 SER A CA 1
ATOM 1564 C C . SER A 1 198 ? -22.852 3.536 12.516 1.00 90.94 198 SER A C 1
ATOM 1566 O O . SER A 1 198 ? -22.112 2.566 12.713 1.00 90.94 198 SER A O 1
ATOM 1568 N N . ASP A 1 199 ? -23.846 3.825 13.355 1.00 91.31 199 ASP A N 1
ATOM 1569 C CA . ASP A 1 199 ? -24.185 2.977 14.498 1.00 91.31 199 ASP A CA 1
ATOM 1570 C C . ASP A 1 199 ? -24.476 1.527 14.068 1.00 91.31 199 ASP A C 1
ATOM 1572 O O . ASP A 1 199 ? -25.142 1.255 13.071 1.00 91.31 199 ASP A O 1
ATOM 1576 N N . ASN A 1 200 ? -24.006 0.581 14.878 1.00 92.44 200 ASN A N 1
ATOM 1577 C CA . ASN A 1 200 ? -24.039 -0.868 14.669 1.00 92.44 200 ASN A CA 1
ATOM 1578 C C . ASN A 1 200 ? -23.142 -1.417 13.549 1.00 92.44 200 ASN A C 1
ATOM 1580 O O . ASN A 1 200 ? -23.101 -2.641 13.379 1.00 92.44 200 ASN A O 1
ATOM 1584 N N . THR A 1 201 ? -22.369 -0.578 12.850 1.00 93.69 201 THR A N 1
ATOM 1585 C CA . THR A 1 201 ? -21.345 -1.058 11.912 1.00 93.69 201 THR A CA 1
ATOM 1586 C C . THR A 1 201 ? -20.344 -1.963 12.636 1.00 93.69 201 THR A C 1
ATOM 1588 O O . THR A 1 201 ? -19.920 -1.686 13.762 1.00 93.69 201 THR A O 1
ATOM 1591 N N . LEU A 1 202 ? -19.974 -3.082 12.010 1.00 94.06 202 LEU A N 1
ATOM 1592 C CA . LEU A 1 202 ? -18.984 -4.007 12.554 1.00 94.06 202 LEU A CA 1
ATOM 1593 C C . LEU A 1 202 ? -17.572 -3.456 12.331 1.00 94.06 202 LEU A C 1
ATOM 1595 O O . LEU A 1 202 ? -17.105 -3.390 11.200 1.00 94.06 202 LEU A O 1
ATOM 1599 N N . ILE A 1 203 ? -16.867 -3.137 13.413 1.00 95.12 203 ILE A N 1
ATOM 1600 C CA . ILE A 1 203 ? -15.529 -2.545 13.352 1.00 95.12 203 ILE A CA 1
ATOM 1601 C C . ILE A 1 203 ? -14.453 -3.596 13.569 1.00 95.12 203 ILE A C 1
ATOM 1603 O O . ILE A 1 203 ? -14.533 -4.436 14.478 1.00 95.12 203 ILE A O 1
ATOM 1607 N N . ARG A 1 204 ? -13.405 -3.505 12.751 1.00 93.88 204 ARG A N 1
ATOM 1608 C CA . ARG A 1 204 ? -12.169 -4.274 12.872 1.00 93.88 204 ARG A CA 1
ATOM 1609 C C . ARG A 1 204 ? -11.020 -3.336 13.229 1.00 93.88 204 ARG A C 1
ATOM 1611 O O . ARG A 1 204 ? -10.996 -2.178 12.836 1.00 93.88 204 ARG A O 1
ATOM 1618 N N . LEU A 1 205 ? -10.096 -3.840 14.034 1.00 92.56 205 LEU A N 1
ATOM 1619 C CA . LEU A 1 205 ? -8.831 -3.194 14.344 1.00 92.56 205 LEU A CA 1
ATOM 1620 C C . LEU A 1 205 ? -7.748 -3.878 13.530 1.00 92.56 205 LEU A C 1
ATOM 1622 O O . LEU A 1 205 ? -7.556 -5.084 13.688 1.00 92.56 205 LEU A O 1
ATOM 1626 N N . GLN A 1 206 ? -7.029 -3.099 12.736 1.00 91.56 206 GLN A N 1
ATOM 1627 C CA . GLN A 1 206 ? -5.834 -3.543 12.042 1.00 91.56 206 GLN A CA 1
ATOM 1628 C C . GLN A 1 206 ? -4.605 -2.984 12.763 1.00 91.56 206 GLN A C 1
ATOM 1630 O O . GLN A 1 206 ? -4.431 -1.773 12.883 1.00 91.56 206 GLN A O 1
ATOM 1635 N N . GLU A 1 207 ? -3.770 -3.867 13.298 1.00 89.62 207 GLU A N 1
ATOM 1636 C CA . GLU A 1 207 ? -2.580 -3.505 14.062 1.00 89.62 207 GLU A CA 1
ATOM 1637 C C . GLU A 1 207 ? -1.319 -3.803 13.259 1.00 89.62 207 GLU A C 1
ATOM 1639 O O . GLU A 1 207 ? -1.067 -4.953 12.912 1.00 89.62 207 GLU A O 1
ATOM 1644 N N . TYR A 1 208 ? -0.486 -2.788 13.047 1.00 88.44 208 TYR A N 1
ATOM 1645 C CA . TYR A 1 208 ? 0.819 -2.931 12.408 1.00 88.44 208 TYR A CA 1
ATOM 1646 C C . TYR A 1 208 ? 1.921 -2.962 13.468 1.00 88.44 208 TYR A C 1
ATOM 1648 O O . TYR A 1 208 ? 1.895 -2.197 14.436 1.00 88.44 208 TYR A O 1
ATOM 1656 N N . ARG A 1 209 ? 2.895 -3.858 13.302 1.00 84.38 209 ARG A N 1
ATOM 1657 C CA . ARG A 1 209 ? 4.055 -4.007 14.189 1.00 84.38 209 ARG A CA 1
ATOM 1658 C C . ARG A 1 209 ? 5.323 -4.080 13.348 1.00 84.38 209 ARG A C 1
ATOM 1660 O O . ARG A 1 209 ? 5.281 -4.488 12.196 1.00 84.38 209 ARG A O 1
ATOM 1667 N N . LEU A 1 210 ? 6.457 -3.704 13.935 1.00 81.31 210 LEU A N 1
ATOM 1668 C CA . LEU A 1 210 ? 7.742 -3.696 13.223 1.00 81.31 210 LEU A CA 1
ATOM 1669 C C . LEU A 1 210 ? 8.288 -5.104 12.952 1.00 81.31 210 LEU A C 1
ATOM 1671 O O . LEU A 1 210 ? 9.023 -5.307 11.995 1.00 81.31 210 LEU A O 1
ATOM 1675 N N . THR A 1 211 ? 7.959 -6.065 13.815 1.00 81.62 211 THR A N 1
ATOM 1676 C CA . THR A 1 211 ? 8.570 -7.405 13.827 1.00 81.62 211 THR A CA 1
ATOM 1677 C C . THR A 1 211 ? 7.584 -8.530 13.542 1.00 81.62 211 THR A C 1
ATOM 1679 O O . THR A 1 211 ? 7.968 -9.695 13.554 1.00 81.62 211 THR A O 1
ATOM 1682 N N . SER A 1 212 ? 6.308 -8.209 13.338 1.00 82.06 212 SER A N 1
ATOM 1683 C CA . SER A 1 212 ? 5.265 -9.198 13.066 1.00 82.06 212 SER A CA 1
ATOM 1684 C C . SER A 1 212 ? 4.336 -8.702 11.966 1.00 82.06 212 SER A C 1
ATOM 1686 O O . SER A 1 212 ? 4.127 -7.489 11.859 1.00 82.06 212 SER A O 1
ATOM 1688 N N . PRO A 1 213 ? 3.777 -9.628 11.171 1.00 82.25 213 PRO A N 1
ATOM 1689 C CA . PRO A 1 213 ? 2.719 -9.332 10.218 1.00 82.25 213 PRO A CA 1
ATOM 1690 C C . PRO A 1 213 ? 1.590 -8.500 10.836 1.00 82.25 213 PRO A C 1
ATOM 1692 O O . PRO A 1 213 ? 1.316 -8.640 12.037 1.00 82.25 213 PRO A O 1
ATOM 1695 N N . PRO A 1 214 ? 0.907 -7.651 10.050 1.00 87.00 214 PRO A N 1
ATOM 1696 C CA . PRO A 1 214 ? -0.245 -6.931 10.547 1.00 87.00 214 PRO A CA 1
ATOM 1697 C C . PRO A 1 214 ? -1.332 -7.910 10.994 1.00 87.00 214 PRO A C 1
ATOM 1699 O O . PRO A 1 214 ? -1.598 -8.918 10.341 1.00 87.00 214 PRO A O 1
ATOM 1702 N N . GLN A 1 215 ? -1.956 -7.599 12.122 1.00 86.19 215 GLN A N 1
ATOM 1703 C CA . GLN A 1 215 ? -2.967 -8.437 12.755 1.00 86.19 215 GLN A CA 1
ATOM 1704 C C . GLN A 1 215 ? -4.325 -7.759 12.645 1.00 86.19 215 GLN A C 1
ATOM 1706 O O . GLN A 1 215 ? -4.448 -6.568 12.934 1.00 86.19 215 GLN A O 1
ATOM 1711 N N . GLU A 1 216 ? -5.356 -8.519 12.290 1.00 88.44 216 GLU A N 1
ATOM 1712 C CA . GLU A 1 216 ? -6.719 -8.010 12.208 1.00 88.44 216 GLU A CA 1
ATOM 1713 C C . GLU A 1 216 ? -7.619 -8.643 13.269 1.00 88.44 216 GLU A C 1
ATOM 1715 O O . GLU A 1 216 ? -7.614 -9.853 13.508 1.00 88.44 216 GLU A O 1
ATOM 1720 N N . ARG A 1 217 ? -8.418 -7.812 13.943 1.00 88.06 217 ARG A N 1
ATOM 1721 C CA . ARG A 1 217 ? -9.318 -8.271 15.000 1.00 88.06 217 ARG A CA 1
ATOM 1722 C C . ARG A 1 217 ? -10.635 -7.519 14.994 1.00 88.06 217 ARG A C 1
ATOM 1724 O O . ARG A 1 217 ? -10.674 -6.311 15.185 1.00 88.06 217 ARG A O 1
ATOM 1731 N N . VAL A 1 218 ? -11.736 -8.264 14.956 1.00 90.88 218 VAL A N 1
ATOM 1732 C CA . VAL A 1 218 ? -13.081 -7.712 15.178 1.00 90.88 218 VAL A CA 1
ATOM 1733 C C . VAL A 1 218 ? -13.187 -7.110 16.584 1.00 90.88 218 VAL A C 1
ATOM 1735 O O . VAL A 1 218 ? -13.002 -7.816 17.583 1.00 90.88 218 VAL A O 1
ATOM 1738 N N . LEU A 1 219 ? -13.514 -5.822 16.671 1.00 92.88 219 LEU A N 1
ATOM 1739 C CA . LEU A 1 219 ? -13.774 -5.112 17.924 1.00 92.88 219 LEU A CA 1
ATOM 1740 C C . LEU A 1 219 ? -15.232 -5.239 18.365 1.00 92.88 219 LEU A C 1
ATOM 1742 O O . LEU A 1 219 ? -15.487 -5.390 19.558 1.00 92.88 219 LEU A O 1
ATOM 1746 N N . GLY A 1 220 ? -16.166 -5.250 17.414 1.00 93.69 220 GLY A N 1
ATOM 1747 C CA . GLY A 1 220 ? -17.596 -5.359 17.686 1.00 93.69 220 GLY A CA 1
ATOM 1748 C C . GLY A 1 220 ? -18.419 -4.326 16.930 1.00 93.69 220 GLY A C 1
ATOM 1749 O O . GLY A 1 220 ? -17.927 -3.711 15.990 1.00 93.69 220 GLY A O 1
ATOM 1750 N N . GLN A 1 221 ? -19.668 -4.162 17.348 1.00 96.00 221 GLN A N 1
ATOM 1751 C CA . GLN A 1 221 ? -20.594 -3.180 16.790 1.00 96.00 221 GLN A CA 1
ATOM 1752 C C . GLN A 1 221 ? -20.292 -1.790 17.346 1.00 96.00 221 GLN A C 1
ATOM 1754 O O . GLN A 1 221 ? -20.098 -1.644 18.556 1.00 96.00 221 GLN A O 1
ATOM 1759 N N . LEU A 1 222 ? -20.242 -0.800 16.460 1.00 96.62 222 LEU A N 1
ATOM 1760 C CA . LEU A 1 222 ? -19.951 0.589 16.784 1.00 96.62 222 LEU A CA 1
ATOM 1761 C C . LEU A 1 222 ? -21.150 1.300 17.409 1.00 96.62 222 LEU A C 1
ATOM 1763 O O . LEU A 1 222 ? -22.293 1.093 17.015 1.00 96.62 222 LEU A O 1
ATOM 1767 N N . ASN A 1 223 ? -20.864 2.187 18.348 1.00 96.25 223 ASN A N 1
ATOM 1768 C CA . ASN A 1 223 ? -21.737 3.272 18.746 1.00 96.25 223 ASN A CA 1
ATOM 1769 C C . ASN A 1 223 ? -20.891 4.539 18.887 1.00 96.25 223 ASN A C 1
ATOM 1771 O O . ASN A 1 223 ? -19.859 4.503 19.569 1.00 96.25 223 ASN A O 1
ATOM 1775 N N . ILE A 1 224 ? -21.307 5.624 18.237 1.00 93.12 224 ILE A N 1
ATOM 1776 C CA . ILE A 1 224 ? -20.598 6.908 18.285 1.00 93.12 224 ILE A CA 1
ATOM 1777 C C . ILE A 1 224 ? -21.351 7.880 19.191 1.00 93.12 224 ILE A C 1
ATOM 1779 O O . ILE A 1 224 ? -22.557 8.071 19.054 1.00 93.12 224 ILE A O 1
ATOM 1783 N N . LYS A 1 225 ? -20.631 8.533 20.107 1.00 92.88 225 LYS A N 1
ATOM 1784 C CA . LYS A 1 225 ? -21.165 9.643 20.903 1.00 92.88 225 LYS A CA 1
ATOM 1785 C C . LYS A 1 225 ? -20.069 10.662 21.200 1.00 92.88 225 LYS A C 1
ATOM 1787 O O . LYS A 1 225 ? -19.040 10.279 21.742 1.00 92.88 225 LYS A O 1
ATOM 1792 N N . ASP A 1 226 ? -20.294 11.938 20.884 1.00 89.00 226 ASP A N 1
ATOM 1793 C CA . ASP A 1 226 ? -19.347 13.036 21.157 1.00 89.00 226 ASP A CA 1
ATOM 1794 C C . ASP A 1 226 ? -17.914 12.741 20.634 1.00 89.00 226 ASP A C 1
ATOM 1796 O O . ASP A 1 226 ? -16.925 12.903 21.350 1.00 89.00 226 ASP A O 1
ATOM 1800 N N . ASP A 1 227 ? -17.803 12.230 19.398 1.00 88.00 227 ASP A N 1
ATOM 1801 C CA . ASP A 1 227 ? -16.585 11.694 18.744 1.00 88.00 227 ASP A CA 1
ATOM 1802 C C . ASP A 1 227 ? -15.941 10.459 19.400 1.00 88.00 227 ASP A C 1
ATOM 1804 O O . ASP A 1 227 ? -14.882 9.992 18.965 1.00 88.00 227 ASP A O 1
ATOM 1808 N N . ILE A 1 228 ? -16.533 9.923 20.464 1.00 94.88 228 ILE A N 1
ATOM 1809 C CA . ILE A 1 228 ? -16.038 8.726 21.134 1.00 94.88 228 ILE A CA 1
ATOM 1810 C C . ILE A 1 228 ? -16.628 7.502 20.441 1.00 94.88 228 ILE A C 1
ATOM 1812 O O . ILE A 1 228 ? -17.841 7.289 20.412 1.00 94.88 228 ILE A O 1
ATOM 1816 N N . LEU A 1 229 ? -15.736 6.666 19.924 1.00 95.56 229 LEU A N 1
ATOM 1817 C CA . LEU A 1 229 ? -16.037 5.393 19.294 1.00 95.56 229 LEU A CA 1
ATOM 1818 C C . LEU A 1 229 ? -16.103 4.316 20.374 1.00 95.56 229 LEU A C 1
ATOM 1820 O O . LEU A 1 229 ? -15.104 4.019 21.037 1.00 95.56 229 LEU A O 1
ATOM 1824 N N . THR A 1 230 ? -17.281 3.722 20.548 1.00 97.25 230 THR A N 1
ATOM 1825 C CA . THR A 1 230 ? -17.496 2.608 21.472 1.00 97.25 230 THR A CA 1
ATOM 1826 C C . THR A 1 230 ? -17.861 1.351 20.698 1.00 97.25 230 THR A C 1
ATOM 1828 O O . THR A 1 230 ? -18.960 1.239 20.169 1.00 97.25 230 THR A O 1
ATOM 1831 N N . MET A 1 231 ? -16.971 0.364 20.678 1.00 96.94 231 MET A N 1
ATOM 1832 C CA . MET A 1 231 ? -17.189 -0.913 20.002 1.00 96.94 231 MET A CA 1
ATOM 1833 C C . MET A 1 231 ? -17.542 -1.983 21.032 1.00 96.94 231 MET A C 1
ATOM 1835 O O . MET A 1 231 ? -16.784 -2.210 21.979 1.00 96.94 231 MET A O 1
ATOM 1839 N N . LYS A 1 232 ? -18.686 -2.651 20.864 1.00 95.75 232 LYS A N 1
ATOM 1840 C CA . LYS A 1 232 ? -19.187 -3.662 21.809 1.00 95.75 232 LYS A CA 1
ATOM 1841 C C . LYS A 1 232 ? -19.332 -5.029 21.154 1.00 95.75 232 LYS A C 1
ATOM 1843 O O . LYS A 1 232 ? -19.841 -5.148 20.041 1.00 95.75 232 LYS A O 1
ATOM 1848 N N . ARG A 1 233 ? -18.933 -6.086 21.866 1.00 93.44 233 ARG A N 1
ATOM 1849 C CA . ARG A 1 233 ? -19.166 -7.480 21.454 1.00 93.44 233 ARG A CA 1
ATOM 1850 C C . ARG A 1 233 ? -19.354 -8.418 22.641 1.00 93.44 233 ARG A C 1
ATOM 1852 O O . ARG A 1 233 ? -18.866 -8.149 23.737 1.00 93.44 233 ARG A O 1
ATOM 1859 N N . SER A 1 234 ? -19.970 -9.566 22.376 1.00 91.88 234 SER A N 1
ATOM 1860 C CA . SER A 1 234 ? -20.058 -10.696 23.308 1.00 91.88 234 SER A CA 1
ATOM 1861 C C . SER A 1 234 ? -19.229 -11.874 22.805 1.00 91.88 234 SER A C 1
ATOM 1863 O O . SER A 1 234 ? -19.238 -12.188 21.612 1.00 91.88 234 SER A O 1
ATOM 1865 N N . PHE A 1 235 ? -18.518 -12.545 23.706 1.00 87.94 235 PHE A N 1
ATOM 1866 C CA . PHE A 1 235 ? -17.722 -13.721 23.372 1.00 87.94 235 PHE A CA 1
ATOM 1867 C C . PHE A 1 235 ? -18.611 -14.965 23.274 1.00 87.94 235 PHE A C 1
ATOM 1869 O O . PHE A 1 235 ? -19.315 -15.325 24.215 1.00 87.94 235 PHE A O 1
ATOM 1876 N N . ARG A 1 236 ? -18.586 -15.632 22.113 1.00 84.75 236 ARG A N 1
ATOM 1877 C CA . ARG A 1 236 ? -19.360 -16.863 21.855 1.00 84.75 236 ARG A CA 1
ATOM 1878 C C . ARG A 1 236 ? -18.652 -18.139 22.310 1.00 84.75 236 ARG A C 1
ATOM 1880 O O . ARG A 1 236 ? -19.319 -19.151 22.488 1.00 84.75 236 ARG A O 1
ATOM 1887 N N . SER A 1 237 ? -17.341 -18.081 22.511 1.00 81.00 237 SER A N 1
ATOM 1888 C CA . SER A 1 237 ? -16.504 -19.178 22.988 1.00 81.00 237 SER A CA 1
ATOM 1889 C C . SER A 1 237 ? -15.545 -18.670 24.058 1.00 81.00 237 SER A C 1
ATOM 1891 O O . SER A 1 237 ? -15.118 -17.511 24.012 1.00 81.00 237 SER A O 1
ATOM 1893 N N . SER A 1 238 ? -15.215 -19.541 25.010 1.00 78.19 238 SER A N 1
ATOM 1894 C CA . SER A 1 238 ? -14.174 -19.266 25.996 1.00 78.19 238 SER A CA 1
ATOM 1895 C C . SER A 1 238 ? -12.816 -19.132 25.304 1.00 78.19 238 SER A C 1
ATOM 1897 O O . SER A 1 238 ? -12.531 -19.818 24.321 1.00 78.19 238 SER A O 1
ATOM 1899 N N . ARG A 1 239 ? -11.981 -18.232 25.812 1.00 75.06 239 ARG A N 1
ATOM 1900 C CA . ARG A 1 239 ? -10.605 -18.002 25.374 1.00 75.06 239 ARG A CA 1
ATOM 1901 C C . ARG A 1 239 ? -9.718 -17.993 26.617 1.00 75.06 239 ARG A C 1
ATOM 1903 O O . ARG A 1 239 ? -10.157 -17.523 27.664 1.00 75.06 239 ARG A O 1
ATOM 1910 N N . GLY A 1 240 ? -8.501 -18.521 26.504 1.00 66.12 240 GLY A N 1
ATOM 1911 C CA . GLY A 1 240 ? -7.562 -18.553 27.630 1.00 66.12 240 GLY A CA 1
ATOM 1912 C C . GLY A 1 240 ? -7.153 -17.158 28.113 1.00 66.12 240 GLY A C 1
ATOM 1913 O O . GLY A 1 240 ? -7.650 -16.139 27.620 1.00 66.12 240 GLY A O 1
ATOM 1914 N N . VAL A 1 241 ? -6.214 -17.119 29.058 1.00 60.50 241 VAL A N 1
ATOM 1915 C CA . VAL A 1 241 ? -5.684 -15.875 29.620 1.00 60.50 241 VAL A CA 1
ATOM 1916 C C . VAL A 1 241 ? -5.179 -14.976 28.495 1.00 60.50 241 VAL A C 1
ATOM 1918 O O . VAL A 1 241 ? -4.201 -15.270 27.808 1.00 60.50 241 VAL A O 1
ATOM 1921 N N . HIS A 1 242 ? -5.864 -13.855 28.301 1.00 64.94 242 HIS A N 1
ATOM 1922 C CA . HIS A 1 242 ? -5.425 -12.813 27.390 1.00 64.94 242 HIS A CA 1
ATOM 1923 C C . HIS A 1 242 ? -4.520 -11.835 28.142 1.00 64.94 242 HIS A C 1
ATOM 1925 O O . HIS A 1 242 ? -4.825 -11.451 29.271 1.00 64.94 242 HIS A O 1
ATOM 1931 N N . TYR A 1 243 ? -3.418 -11.423 27.506 1.00 57.31 243 TYR A N 1
ATOM 1932 C CA . TYR A 1 243 ? -2.449 -10.472 28.061 1.00 57.31 243 TYR A CA 1
ATOM 1933 C C . TYR A 1 243 ? -3.145 -9.267 28.715 1.00 57.31 243 TYR A C 1
ATOM 1935 O O . TYR A 1 243 ? -3.830 -8.498 28.041 1.00 57.31 243 TYR A O 1
ATOM 1943 N N . GLY A 1 244 ? -2.957 -9.118 30.030 1.00 60.06 244 GLY A N 1
ATOM 1944 C CA . GLY A 1 244 ? -3.512 -8.020 30.827 1.00 60.06 244 GLY A CA 1
ATOM 1945 C C . GLY A 1 244 ? -4.813 -8.330 31.576 1.00 60.06 244 GLY A C 1
ATOM 1946 O O . GLY A 1 244 ? -5.317 -7.450 32.266 1.00 60.06 244 GLY A O 1
ATOM 1947 N N . LEU A 1 245 ? -5.356 -9.549 31.481 1.00 70.00 245 LEU A N 1
ATOM 1948 C CA . LEU A 1 245 ? -6.502 -9.982 32.288 1.00 70.00 245 LEU A CA 1
ATOM 1949 C C . LEU A 1 245 ? -6.070 -10.905 33.425 1.00 70.00 245 LEU A C 1
ATOM 1951 O O . LEU A 1 245 ? -5.281 -11.824 33.229 1.00 70.00 245 LEU A O 1
ATOM 1955 N N . SER A 1 246 ? -6.666 -10.706 34.599 1.00 68.56 246 SER A N 1
ATOM 1956 C CA . SER A 1 246 ? -6.454 -11.554 35.780 1.00 68.56 246 SER A CA 1
ATOM 1957 C C . SER A 1 246 ? -7.234 -12.876 35.732 1.00 68.56 246 SER A C 1
ATOM 1959 O O . SER A 1 246 ? -7.153 -13.668 36.666 1.00 68.56 246 SER A O 1
ATOM 1961 N N . SER A 1 247 ? -8.049 -13.097 34.695 1.00 75.25 247 SER A N 1
ATOM 1962 C CA . SER A 1 247 ? -8.890 -14.289 34.539 1.00 75.25 247 SER A CA 1
ATOM 1963 C C . SER A 1 247 ? -9.183 -14.586 33.067 1.00 75.25 247 SER A C 1
ATOM 1965 O O . SER A 1 247 ? -9.132 -13.684 32.227 1.00 75.25 247 SER A O 1
ATOM 1967 N N . ASP A 1 248 ? -9.500 -15.847 32.767 1.00 82.69 248 ASP A N 1
ATOM 1968 C CA . ASP A 1 248 ? -9.885 -16.297 31.425 1.00 82.69 248 ASP A CA 1
ATOM 1969 C C . ASP A 1 248 ? -11.161 -15.613 30.934 1.00 82.69 248 ASP A C 1
ATOM 1971 O O . ASP A 1 248 ? -12.076 -15.343 31.719 1.00 82.69 248 ASP A O 1
ATOM 1975 N N . ILE A 1 249 ? -11.257 -15.410 29.618 1.00 85.50 249 ILE A N 1
ATOM 1976 C CA . ILE A 1 249 ? -12.493 -14.959 28.976 1.00 85.50 249 ILE A CA 1
ATOM 1977 C C . ILE A 1 249 ? -13.405 -16.173 28.797 1.00 85.50 249 ILE A C 1
ATOM 1979 O O . ILE A 1 249 ? -13.041 -17.155 28.156 1.00 85.50 249 ILE A O 1
ATOM 1983 N N . GLN A 1 250 ? -14.619 -16.102 29.319 1.00 87.31 250 GLN A N 1
ATOM 1984 C CA . GLN A 1 250 ? -15.616 -17.161 29.218 1.00 87.31 250 GLN A CA 1
ATOM 1985 C C . GLN A 1 250 ? -16.674 -16.830 28.164 1.00 87.31 250 GLN A C 1
ATOM 1987 O O . GLN A 1 250 ? -16.885 -15.673 27.786 1.00 87.31 250 GLN A O 1
ATOM 1992 N N . GLN A 1 251 ? -17.366 -17.863 27.685 1.00 88.81 251 GLN A N 1
ATOM 1993 C CA . GLN A 1 251 ? -18.572 -17.675 26.887 1.00 88.81 251 GLN A CA 1
ATOM 1994 C C . GLN A 1 251 ? -19.578 -16.791 27.644 1.00 88.81 251 GLN A C 1
ATOM 1996 O O . GLN A 1 251 ? -19.861 -17.017 28.816 1.00 88.81 251 GLN A O 1
ATOM 2001 N N . GLY A 1 252 ? -20.127 -15.789 26.958 1.00 87.75 252 GLY A N 1
ATOM 2002 C CA . GLY A 1 252 ? -21.067 -14.827 27.538 1.00 87.75 252 GLY A CA 1
ATOM 2003 C C . GLY A 1 252 ? -20.414 -13.571 28.119 1.00 87.75 252 GLY A C 1
ATOM 2004 O O . GLY A 1 252 ? -21.120 -12.585 28.334 1.00 87.75 252 GLY A O 1
ATOM 2005 N N . ASP A 1 253 ? -19.088 -13.546 28.294 1.00 91.81 253 ASP A N 1
ATOM 2006 C CA . ASP A 1 253 ? -18.387 -12.316 28.664 1.00 91.81 253 ASP A CA 1
ATOM 2007 C C . ASP A 1 253 ? -18.571 -11.246 27.575 1.00 91.81 253 ASP A C 1
ATOM 2009 O O . ASP A 1 253 ? -18.710 -11.532 26.379 1.00 91.81 253 ASP A O 1
ATOM 2013 N N . THR A 1 254 ? -18.555 -9.981 27.985 1.00 92.94 254 THR A N 1
ATOM 2014 C CA . THR A 1 254 ? -18.703 -8.831 27.084 1.00 92.94 254 THR A CA 1
ATOM 2015 C C . THR A 1 254 ? -17.428 -8.008 27.038 1.00 92.94 254 THR A C 1
ATOM 2017 O O . THR A 1 254 ? -16.804 -7.782 28.072 1.00 92.94 254 THR A O 1
ATOM 2020 N N . SER A 1 255 ? -17.062 -7.531 25.850 1.00 92.81 255 SER A N 1
ATOM 2021 C CA . SER A 1 255 ? -15.957 -6.601 25.635 1.00 92.81 255 SER A CA 1
ATOM 2022 C C . SER A 1 255 ? -16.495 -5.272 25.129 1.00 92.81 255 SER A C 1
ATOM 2024 O O . SER A 1 255 ? -17.324 -5.236 24.217 1.00 92.81 255 SER A O 1
ATOM 2026 N N . ILE A 1 256 ? -16.004 -4.194 25.730 1.00 95.88 256 ILE A N 1
ATOM 2027 C CA . ILE A 1 256 ? -16.235 -2.820 25.302 1.00 95.88 256 ILE A CA 1
ATOM 2028 C C . ILE A 1 256 ? -14.871 -2.212 25.010 1.00 95.88 256 ILE A C 1
ATOM 2030 O O . ILE A 1 256 ? -13.989 -2.237 25.867 1.00 95.88 256 ILE A O 1
ATOM 2034 N N . VAL A 1 257 ? -14.697 -1.676 23.811 1.00 96.38 257 VAL A N 1
ATOM 2035 C CA . VAL A 1 257 ? -13.499 -0.941 23.413 1.00 96.38 257 VAL A CA 1
ATOM 2036 C C . VAL A 1 257 ? -13.890 0.507 23.170 1.00 96.38 257 VAL A C 1
ATOM 2038 O O . VAL A 1 257 ? -14.867 0.763 22.477 1.00 96.38 257 VAL A O 1
ATOM 2041 N N . ILE A 1 258 ? -13.149 1.435 23.761 1.00 96.88 258 ILE A N 1
ATOM 2042 C CA . ILE A 1 258 ? -13.417 2.870 23.732 1.00 96.88 258 ILE A CA 1
ATOM 2043 C C . ILE A 1 258 ? -12.185 3.565 23.164 1.00 96.88 258 ILE A C 1
ATOM 2045 O O . ILE A 1 258 ? -11.064 3.336 23.634 1.00 96.88 258 ILE A O 1
ATOM 2049 N N . THR A 1 259 ? -12.386 4.397 22.148 1.00 96.19 259 THR A N 1
ATOM 2050 C CA . THR A 1 259 ? -11.325 5.220 21.571 1.00 96.19 259 THR A CA 1
ATOM 2051 C C . THR A 1 259 ? -11.883 6.416 20.791 1.00 96.19 259 THR A C 1
ATOM 2053 O O . THR A 1 259 ? -13.089 6.637 20.773 1.00 96.19 259 THR A O 1
ATOM 2056 N N . LYS A 1 260 ? -11.007 7.205 20.170 1.00 94.38 260 LYS A N 1
ATOM 2057 C CA . LYS A 1 260 ? -11.324 8.340 19.298 1.00 94.38 260 LYS A CA 1
ATOM 2058 C C . LYS A 1 260 ? -10.291 8.400 18.170 1.00 94.38 260 LYS A C 1
ATOM 2060 O O . LYS A 1 260 ? -9.133 8.034 18.382 1.00 94.38 260 LYS A O 1
ATOM 2065 N N . GLU A 1 261 ? -10.687 8.871 16.988 1.00 91.44 261 GLU A N 1
ATOM 2066 C CA . GLU A 1 261 ? -9.732 9.149 15.908 1.00 91.44 261 GLU A CA 1
ATOM 2067 C C . GLU A 1 261 ? -8.641 10.128 16.392 1.00 91.44 261 GLU A C 1
ATOM 2069 O O . GLU A 1 261 ? -8.918 11.133 17.044 1.00 91.44 261 GLU A O 1
ATOM 2074 N N . GLY A 1 262 ? -7.379 9.828 16.096 1.00 91.06 262 GLY A N 1
ATOM 2075 C CA . GLY A 1 262 ? -6.213 10.593 16.531 1.00 91.06 262 GLY A CA 1
ATOM 2076 C C . GLY A 1 262 ? -5.756 10.300 17.963 1.00 91.06 262 GLY A C 1
ATOM 2077 O O . GLY A 1 262 ? -4.710 10.803 18.371 1.00 91.06 262 GLY A O 1
ATOM 2078 N N . SER A 1 263 ? -6.489 9.479 18.725 1.00 93.62 263 SER A N 1
ATOM 2079 C CA . SER A 1 263 ? -6.078 9.080 20.073 1.00 93.62 263 SER A CA 1
ATOM 2080 C C . SER A 1 263 ? -4.842 8.179 20.038 1.00 93.62 263 SER A C 1
ATOM 2082 O O . SER A 1 263 ? -4.717 7.308 19.178 1.00 93.62 263 SER A O 1
ATOM 2084 N N . TRP A 1 264 ? -3.964 8.355 21.026 1.00 94.75 264 TRP A N 1
ATOM 2085 C CA . TRP A 1 264 ? -2.798 7.500 21.280 1.00 94.75 264 TRP A CA 1
ATOM 2086 C C . TRP A 1 264 ? -3.125 6.298 22.170 1.00 94.75 264 TRP A C 1
ATOM 2088 O O . TRP A 1 264 ? -2.230 5.547 22.561 1.00 94.75 264 TRP A O 1
ATOM 2098 N N . THR A 1 265 ? -4.395 6.112 22.536 1.00 94.94 265 THR A N 1
ATOM 2099 C CA . THR A 1 265 ? -4.813 5.024 23.417 1.00 94.94 265 THR A CA 1
ATOM 2100 C C . THR A 1 265 ? -6.066 4.302 22.933 1.00 94.94 265 THR A C 1
ATOM 2102 O O . THR A 1 265 ? -7.028 4.894 22.431 1.00 94.94 265 THR A O 1
ATOM 2105 N N . ILE A 1 266 ? -6.071 2.986 23.148 1.00 94.94 266 ILE A N 1
ATOM 2106 C CA . ILE A 1 266 ? -7.245 2.120 23.012 1.00 94.94 266 ILE A CA 1
ATOM 2107 C C . ILE A 1 266 ? -7.561 1.545 24.387 1.00 94.94 266 ILE A C 1
ATOM 2109 O O . ILE A 1 266 ? -6.738 0.838 24.972 1.00 94.94 266 ILE A O 1
ATOM 2113 N N . HIS A 1 267 ? -8.760 1.825 24.894 1.00 95.50 267 HIS A N 1
ATOM 2114 C CA . HIS A 1 267 ? -9.203 1.370 26.209 1.00 95.50 267 HIS A CA 1
ATOM 2115 C C . HIS A 1 267 ? -10.148 0.188 26.029 1.00 95.50 267 HIS A C 1
ATOM 2117 O O . HIS A 1 267 ? -11.198 0.318 25.411 1.00 95.50 267 HIS A O 1
ATOM 2123 N N . SER A 1 268 ? -9.788 -0.977 26.555 1.00 93.31 268 SER A N 1
ATOM 2124 C CA . SER A 1 268 ? -10.588 -2.198 26.470 1.00 93.31 268 SER A CA 1
ATOM 2125 C C . SER A 1 268 ? -11.036 -2.625 27.859 1.00 93.31 268 SER A C 1
ATOM 2127 O O . SER A 1 268 ? -10.211 -2.815 28.745 1.00 93.31 268 SER A O 1
ATOM 2129 N N . LYS A 1 269 ? -12.339 -2.821 28.041 1.00 93.06 269 LYS A N 1
ATOM 2130 C CA . LYS A 1 269 ? -12.950 -3.332 29.270 1.00 93.06 269 LYS A CA 1
ATOM 2131 C C . LYS A 1 269 ? -13.619 -4.662 28.981 1.00 93.06 269 LYS A C 1
ATOM 2133 O O . LYS A 1 269 ? -14.325 -4.795 27.979 1.00 93.06 269 LYS A O 1
ATOM 2138 N N . ILE A 1 270 ? -13.401 -5.638 29.853 1.00 91.81 270 ILE A N 1
ATOM 2139 C CA . ILE A 1 270 ? -14.057 -6.942 29.784 1.00 91.81 270 ILE A CA 1
ATOM 2140 C C . ILE A 1 270 ? -14.871 -7.140 31.052 1.00 91.81 270 ILE A C 1
ATOM 2142 O O . ILE A 1 270 ? -14.379 -6.930 32.162 1.00 91.81 270 ILE A O 1
ATOM 2146 N N . SER A 1 271 ? -16.122 -7.551 30.869 1.00 91.94 271 SER A N 1
ATOM 2147 C CA . SER A 1 271 ? -17.081 -7.733 31.951 1.00 91.94 271 SER A CA 1
ATOM 2148 C C . SER A 1 271 ? -17.745 -9.103 31.889 1.00 91.94 271 SER A C 1
ATOM 2150 O O . SER A 1 271 ? -18.146 -9.549 30.814 1.00 91.94 271 SER A O 1
ATOM 2152 N N . ARG A 1 272 ? -17.939 -9.707 33.065 1.00 90.88 272 ARG A N 1
ATOM 2153 C CA . ARG A 1 272 ? -18.724 -10.925 33.301 1.00 90.88 272 ARG A CA 1
ATOM 2154 C C . ARG A 1 272 ? -19.905 -10.579 34.190 1.00 90.88 272 ARG A C 1
ATOM 2156 O O . ARG A 1 272 ? -19.713 -9.995 35.253 1.00 90.88 272 ARG A O 1
ATOM 2163 N N . ASN A 1 273 ? -21.129 -10.896 33.766 1.00 88.31 273 ASN A N 1
ATOM 2164 C CA . ASN A 1 273 ? -22.349 -10.575 34.522 1.00 88.31 273 ASN A CA 1
ATOM 2165 C C . ASN A 1 273 ? -22.394 -9.104 34.993 1.00 88.31 273 ASN A C 1
ATOM 2167 O O . ASN A 1 273 ? -22.712 -8.816 36.143 1.00 88.31 273 ASN A O 1
ATOM 2171 N N . LYS A 1 274 ? -22.027 -8.168 34.101 1.00 86.94 274 LYS A N 1
ATOM 2172 C CA . LYS A 1 274 ? -21.919 -6.712 34.350 1.00 86.94 274 LYS A CA 1
ATOM 2173 C C . LYS A 1 274 ? -20.817 -6.267 35.330 1.00 86.94 274 LYS A C 1
ATOM 2175 O O . LYS A 1 274 ? -20.653 -5.067 35.523 1.00 86.94 274 LYS A O 1
ATOM 2180 N N . LYS A 1 275 ? -20.024 -7.180 35.896 1.00 90.31 275 LYS A N 1
ATOM 2181 C CA . LYS A 1 275 ? -18.842 -6.854 36.706 1.00 90.31 275 LYS A CA 1
ATOM 2182 C C . LYS A 1 275 ? -17.595 -6.823 35.825 1.00 90.31 275 LYS A C 1
ATOM 2184 O O . LYS A 1 275 ? -17.356 -7.772 35.083 1.00 90.31 275 LYS A O 1
ATOM 2189 N N . ILE A 1 276 ? -16.801 -5.758 35.918 1.00 89.75 276 ILE A N 1
ATOM 2190 C CA . ILE A 1 276 ? -15.520 -5.655 35.205 1.00 89.75 276 ILE A CA 1
ATOM 2191 C C . ILE A 1 276 ? -14.557 -6.698 35.784 1.00 89.75 276 ILE A C 1
ATOM 2193 O O . ILE A 1 276 ? -14.329 -6.728 36.993 1.00 89.75 276 ILE A O 1
ATOM 2197 N N . ILE A 1 277 ? -14.020 -7.556 34.917 1.00 89.50 277 ILE A N 1
ATOM 2198 C CA . ILE A 1 277 ? -13.024 -8.584 35.259 1.00 89.50 277 ILE A CA 1
ATOM 2199 C C . ILE A 1 277 ? -11.624 -8.235 34.744 1.00 89.50 277 ILE A C 1
ATOM 2201 O O . ILE A 1 277 ? -10.645 -8.850 35.159 1.00 89.50 277 ILE A O 1
ATOM 2205 N N . GLY A 1 278 ? -11.520 -7.231 33.871 1.00 87.69 278 GLY A N 1
ATOM 2206 C CA . GLY A 1 278 ? -10.243 -6.646 33.497 1.00 87.69 278 GLY A CA 1
ATOM 2207 C C . GLY A 1 278 ? -10.378 -5.419 32.605 1.00 87.69 278 GLY A C 1
ATOM 2208 O O . GLY A 1 278 ? -11.370 -5.236 31.891 1.00 87.69 278 GLY A O 1
ATOM 2209 N N . GLU A 1 279 ? -9.354 -4.579 32.671 1.00 90.00 279 GLU A N 1
ATOM 2210 C CA . GLU A 1 279 ? -9.219 -3.350 31.905 1.00 90.00 279 GLU A CA 1
ATOM 2211 C C . GLU A 1 279 ? -7.804 -3.283 31.331 1.00 90.00 279 GLU A C 1
ATOM 2213 O O . GLU A 1 279 ? -6.825 -3.553 32.022 1.00 90.00 279 GLU A O 1
ATOM 2218 N N . LEU A 1 280 ? -7.709 -2.945 30.050 1.00 89.19 280 LEU A N 1
ATOM 2219 C CA . LEU A 1 280 ? -6.458 -2.828 29.320 1.00 89.19 280 LEU A CA 1
ATOM 2220 C C . LEU A 1 280 ? -6.435 -1.479 28.612 1.00 89.19 280 LEU A C 1
ATOM 2222 O O . LEU A 1 280 ? -7.301 -1.196 27.784 1.00 89.19 280 LEU A O 1
ATOM 2226 N N . VAL A 1 281 ? -5.412 -0.680 28.892 1.00 92.50 281 VAL A N 1
ATOM 2227 C CA . VAL A 1 281 ? -5.111 0.534 28.131 1.00 92.50 281 VAL A CA 1
ATOM 2228 C C . VAL A 1 281 ? -3.884 0.252 27.281 1.00 92.50 281 VAL A C 1
ATOM 2230 O O . VAL A 1 281 ? -2.796 0.020 27.803 1.00 92.50 281 VAL A O 1
ATOM 2233 N N . LYS A 1 282 ? -4.064 0.241 25.962 1.00 91.38 282 LYS A N 1
ATOM 2234 C CA . LYS A 1 282 ? -2.970 0.054 25.012 1.00 91.38 282 LYS A CA 1
ATOM 2235 C C . LYS A 1 282 ? -2.537 1.407 24.469 1.00 91.38 282 LYS A C 1
ATOM 2237 O O . LYS A 1 282 ? -3.364 2.111 23.896 1.00 91.38 282 LYS A O 1
ATOM 2242 N N . VAL A 1 283 ? -1.254 1.734 24.615 1.00 93.31 283 VAL A N 1
ATOM 2243 C CA . VAL A 1 283 ? -0.635 2.886 23.947 1.00 93.31 283 VAL A CA 1
ATOM 2244 C C . VAL A 1 283 ? -0.316 2.496 22.505 1.00 93.31 283 VAL A C 1
ATOM 2246 O O . VAL A 1 283 ? 0.265 1.439 22.253 1.00 93.31 283 VAL A O 1
ATOM 2249 N N . VAL A 1 284 ? -0.744 3.327 21.563 1.00 91.19 284 VAL A N 1
ATOM 2250 C CA . VAL A 1 284 ? -0.648 3.119 20.115 1.00 91.19 284 VAL A CA 1
ATOM 2251 C C . VAL A 1 284 ? -0.230 4.417 19.437 1.00 91.19 284 VAL A C 1
ATOM 2253 O O . VAL A 1 284 ? -0.344 5.487 20.022 1.00 91.19 284 VAL A O 1
ATOM 2256 N N . THR A 1 285 ? 0.215 4.338 18.185 1.00 89.50 285 THR A N 1
ATOM 2257 C CA . THR A 1 285 ? 0.243 5.511 17.302 1.00 89.50 285 THR A CA 1
ATOM 2258 C C . THR A 1 285 ? -1.177 6.050 17.083 1.00 89.50 285 THR A C 1
ATOM 2260 O O . THR A 1 285 ? -2.121 5.266 17.208 1.00 89.50 285 THR A O 1
ATOM 2263 N N . PRO A 1 286 ? -1.351 7.338 16.721 1.00 91.44 286 PRO A N 1
ATOM 2264 C CA . PRO A 1 286 ? -2.661 7.948 16.528 1.00 91.44 286 PRO A CA 1
ATOM 2265 C C . PRO A 1 286 ? -3.572 7.080 15.673 1.00 91.44 286 PRO A C 1
ATOM 2267 O O . PRO A 1 286 ? -3.205 6.688 14.565 1.00 91.44 286 PRO A O 1
ATOM 2270 N N . ILE A 1 287 ? -4.748 6.778 16.209 1.00 92.81 287 ILE A N 1
ATOM 2271 C CA . ILE A 1 287 ? -5.720 5.918 15.539 1.00 92.81 287 ILE A CA 1
ATOM 2272 C C . ILE A 1 287 ? -6.273 6.637 14.320 1.00 92.81 287 ILE A C 1
ATOM 2274 O O . ILE A 1 287 ? -6.628 7.811 14.381 1.00 92.81 287 ILE A O 1
ATOM 2278 N N . GLU A 1 288 ? -6.378 5.912 13.221 1.00 91.81 288 GLU A N 1
ATOM 2279 C CA . GLU A 1 288 ? -6.913 6.421 11.971 1.00 91.81 288 GLU A CA 1
ATOM 2280 C C . GLU A 1 288 ? -8.046 5.506 11.509 1.00 91.81 288 GLU A C 1
ATOM 2282 O O . GLU A 1 288 ? -8.006 4.292 11.718 1.00 91.81 288 GLU A O 1
ATOM 2287 N N . LEU A 1 289 ? -9.083 6.120 10.944 1.00 91.44 289 LEU A N 1
ATOM 2288 C CA . LEU A 1 289 ? -10.253 5.434 10.414 1.00 91.44 289 LEU A CA 1
ATOM 2289 C C . LEU A 1 289 ? -10.089 5.249 8.905 1.00 91.44 289 LEU A C 1
ATOM 2291 O O . LEU A 1 289 ? -9.706 6.188 8.207 1.00 91.44 289 LEU A O 1
ATOM 2295 N N . PHE A 1 290 ? -10.388 4.045 8.425 1.00 87.56 290 PHE A N 1
ATOM 2296 C CA . PHE A 1 290 ? -10.256 3.634 7.028 1.00 87.56 290 PHE A CA 1
ATOM 2297 C C . PHE A 1 290 ? -11.502 2.880 6.570 1.00 87.56 290 PHE A C 1
ATOM 2299 O O . PHE A 1 290 ? -12.181 2.266 7.395 1.00 87.56 290 PHE A O 1
ATOM 2306 N N . GLU A 1 291 ? -11.760 2.896 5.263 1.00 86.19 291 GLU A N 1
ATOM 2307 C CA . GLU A 1 291 ? -12.745 2.007 4.647 1.00 86.19 291 GLU A CA 1
ATOM 2308 C C . GLU A 1 291 ? -12.370 0.539 4.929 1.00 86.19 291 GLU A C 1
ATOM 2310 O O . GLU A 1 291 ? -11.188 0.176 4.904 1.00 86.19 291 GLU A O 1
ATOM 2315 N N . GLY A 1 292 ? -13.369 -0.272 5.294 1.00 66.88 292 GLY A N 1
ATOM 2316 C CA . GLY A 1 292 ? -13.194 -1.650 5.772 1.00 66.88 292 GLY A CA 1
ATOM 2317 C C . GLY A 1 292 ? -13.746 -2.721 4.848 1.00 66.88 292 GLY A C 1
ATOM 2318 O O . GLY A 1 292 ? -14.356 -2.379 3.814 1.00 66.88 292 GLY A O 1
#

Radius of gyration: 26.48 Å; chains: 1; bounding box: 50×63×69 Å

pLDDT: mean 90.0, std 9.0, range [49.5, 98.5]

InterPro domains:
  IPR019307 RNA-binding protein AU-1/Ribonuclease E/G [PF10150] (39-112)
  IPR050212 Nucleoside triphosphate/diphosphate phosphatase-like [PTHR39159] (31-291)